Protein AF-A0A7L3BGM8-F1 (afdb_monomer)

InterPro domains:
  IPR007110 Immunoglobulin-like domain [PS50835] (102-180)
  IPR013783 Immunoglobulin-like fold [G3DSA:2.60.40.10] (108-201)
  IPR036179 Immunoglobulin-like domain superfamily [SSF48726] (108-200)
  IPR039311 FAM187A/B [PTHR32178] (2-222)

Solvent-accessible surface area (backbone atoms only — not comparable to full-atom values): 12827 Å² total; per-residue (Å²): 117,51,77,49,71,52,67,53,72,69,35,53,40,12,29,34,72,42,86,23,42,24,42,27,49,24,42,45,31,34,38,33,93,73,46,42,81,91,53,86,54,97,45,87,49,38,47,49,34,88,38,87,37,44,45,72,81,55,32,64,61,34,69,72,53,65,75,42,77,51,73,46,79,36,75,43,77,57,80,80,79,80,75,73,60,71,72,57,50,54,56,51,54,56,45,53,73,70,75,58,73,76,89,71,70,96,38,61,71,47,82,42,81,43,54,44,63,43,71,46,78,48,73,53,87,93,65,51,60,84,53,22,56,36,46,26,52,69,91,47,73,57,50,58,96,72,27,29,63,75,74,47,83,84,59,48,60,31,30,46,89,65,61,31,44,36,31,48,54,32,46,69,84,68,42,45,42,34,36,29,23,46,64,29,36,74,64,35,34,38,41,38,43,52,43,83,65,75,79,78,75,81,49,80,82,34,66,70,50,42,52,52,51,51,55,54,53,54,59,69,72,72,113

Secondary structure (DSSP, 8-state):
-EEEEEEPPPPPPS-SSS-EEEEEEEEEEEE-TTS-TTS--SSTTEEETTSTTS-HHHHHHHTTSPPEEEEEEE--PPPPPPPPPHHHHHHHHHHHTTT------SS-EEEEEEETTS-EEE--TT--TTS-EEEEETTEEE-HHHHBTTSSTT-SEEE-TTSPEEESS--GGG-EEEEEEETTEEEEEEEEEEE--------TTSHHHHHHHHHHHHHHT--

Organism: NCBI:txid302527

Sequence (223 aa):
FSLFTTFWDWTECDRCGVRGEQRRIGLCYVQSNWLNPRYRTTLPNVTSCGSRAVPARLQQVGHLRQPEVAIRSCLTPCPKQEVPEEGVQTISSVITKLGEKPWLPHVPTQFHRHPAGTDLVISCPGARPEHAVAWDKGSTRLYRTRYLVNVNKTMRVFIDHGNHLHIRRVRLSDRGTYFCWREGRRVAAFRLSVFFQPRRWRRLSDPETIFAIKGIGIIYAAV

Mean predicted aligned error: 11.27 Å

Structure (mmCIF, N/CA/C/O backbone):
data_AF-A0A7L3BGM8-F1
#
_entry.id   AF-A0A7L3BGM8-F1
#
loop_
_atom_site.group_PDB
_atom_site.id
_atom_site.type_symbol
_atom_site.label_atom_id
_atom_site.label_alt_id
_atom_site.label_comp_id
_atom_site.label_asym_id
_atom_site.label_entity_id
_atom_site.label_seq_id
_atom_site.pdbx_PDB_ins_code
_atom_site.Cartn_x
_atom_site.Cartn_y
_atom_site.Cartn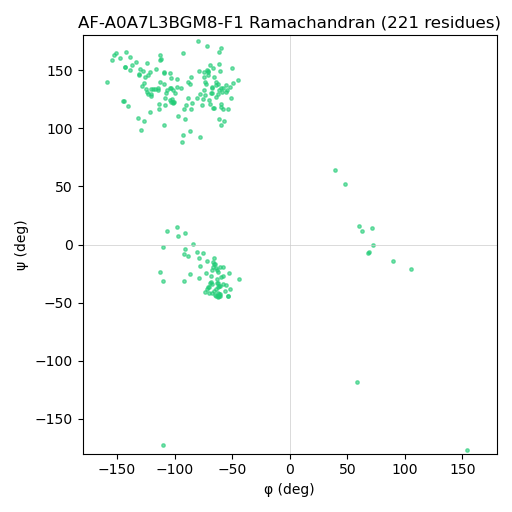_z
_atom_site.occupancy
_atom_site.B_iso_or_equiv
_atom_site.auth_seq_id
_atom_site.auth_comp_id
_atom_site.auth_asym_id
_atom_site.auth_atom_id
_atom_site.pdbx_PDB_model_num
ATOM 1 N N . PHE A 1 1 ? 14.162 0.225 -32.246 1.00 87.06 1 PHE A N 1
ATOM 2 C CA . PHE A 1 1 ? 14.205 0.216 -30.770 1.00 87.06 1 PHE A CA 1
ATOM 3 C C . PHE A 1 1 ? 13.094 -0.693 -30.273 1.00 87.06 1 PHE A C 1
ATOM 5 O O . PHE A 1 1 ? 12.101 -0.830 -30.980 1.00 87.06 1 PHE A O 1
ATOM 12 N N . SER A 1 2 ? 13.245 -1.309 -29.106 1.00 90.44 2 SER A N 1
ATOM 13 C CA . SER A 1 2 ? 12.189 -2.091 -28.455 1.00 90.44 2 SER A CA 1
ATOM 14 C C . SER A 1 2 ? 11.987 -1.608 -27.020 1.00 90.44 2 SER A C 1
ATOM 16 O O . SER A 1 2 ? 12.911 -1.096 -26.387 1.00 90.44 2 SER A O 1
ATOM 18 N N . LEU A 1 3 ? 10.754 -1.729 -26.531 1.00 90.44 3 LEU A N 1
ATOM 19 C CA . LEU A 1 3 ? 10.373 -1.446 -25.151 1.00 90.44 3 LEU A CA 1
ATOM 20 C C . LEU A 1 3 ? 9.876 -2.741 -24.524 1.00 90.44 3 LEU A C 1
ATOM 22 O O . LEU A 1 3 ? 9.069 -3.447 -25.128 1.00 90.44 3 LEU A O 1
ATOM 26 N N . PHE A 1 4 ? 10.337 -3.043 -23.319 1.00 91.12 4 PHE A N 1
ATOM 27 C CA . PHE A 1 4 ? 9.934 -4.241 -22.594 1.00 91.12 4 PHE A CA 1
ATOM 28 C C . PHE A 1 4 ? 9.924 -3.987 -21.089 1.00 91.12 4 PHE A C 1
ATOM 30 O O . PHE A 1 4 ? 10.531 -3.036 -20.595 1.00 91.12 4 PHE A O 1
ATOM 37 N N . THR A 1 5 ? 9.211 -4.843 -20.364 1.00 92.31 5 THR A N 1
ATOM 38 C CA . THR A 1 5 ? 9.119 -4.777 -18.906 1.00 92.31 5 THR A CA 1
ATOM 39 C C . THR A 1 5 ? 9.993 -5.867 -18.309 1.00 92.31 5 THR A C 1
ATOM 41 O O . THR A 1 5 ? 9.805 -7.046 -18.608 1.00 92.31 5 THR A O 1
ATOM 44 N N . THR A 1 6 ? 10.921 -5.485 -17.437 1.00 92.50 6 THR A N 1
ATOM 45 C CA . THR A 1 6 ? 11.702 -6.442 -16.647 1.00 92.50 6 THR A CA 1
ATOM 46 C C . THR A 1 6 ? 11.124 -6.494 -15.247 1.00 92.50 6 THR A C 1
ATOM 48 O O . THR A 1 6 ? 11.048 -5.470 -14.563 1.00 92.50 6 THR A O 1
ATOM 51 N N . PHE A 1 7 ? 10.707 -7.686 -14.831 1.00 93.56 7 PHE A N 1
ATOM 52 C CA . PHE A 1 7 ? 10.190 -7.923 -13.492 1.00 93.56 7 PHE A CA 1
ATOM 53 C C . PHE A 1 7 ? 11.310 -8.275 -12.523 1.00 93.56 7 PHE A C 1
ATOM 55 O O . PHE A 1 7 ? 12.206 -9.046 -12.854 1.00 93.56 7 PHE A O 1
ATOM 62 N N . TRP A 1 8 ? 11.212 -7.730 -11.317 1.00 92.25 8 TRP A N 1
ATOM 63 C CA . TRP A 1 8 ? 11.997 -8.165 -10.170 1.00 92.25 8 TRP A CA 1
ATOM 64 C C . TRP A 1 8 ? 11.505 -9.526 -9.671 1.00 92.25 8 TRP A C 1
ATOM 66 O O . TRP A 1 8 ? 10.449 -10.022 -10.091 1.00 92.25 8 TRP A O 1
ATOM 76 N N . ASP A 1 9 ? 12.260 -10.107 -8.744 1.00 94.81 9 ASP A N 1
ATOM 77 C CA . ASP A 1 9 ? 11.866 -11.337 -8.075 1.00 94.81 9 ASP A CA 1
ATOM 78 C C . ASP A 1 9 ? 10.560 -11.170 -7.292 1.00 94.81 9 ASP A C 1
ATOM 80 O O . ASP A 1 9 ? 10.149 -10.073 -6.897 1.00 94.81 9 ASP A O 1
ATOM 84 N N . TRP A 1 10 ? 9.872 -12.294 -7.102 1.00 96.06 10 TRP A N 1
ATOM 85 C CA . TRP A 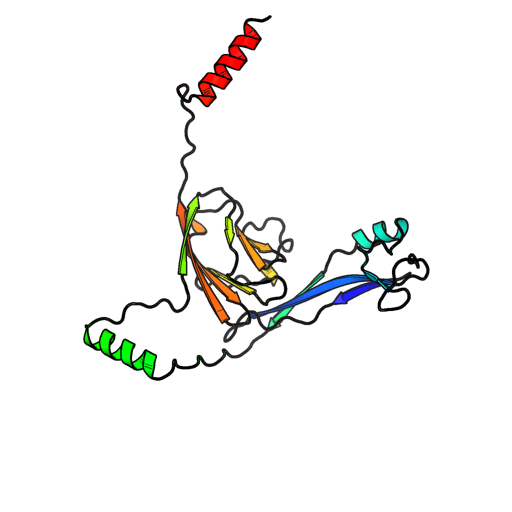1 10 ? 8.702 -12.342 -6.236 1.00 96.06 10 TRP A CA 1
ATOM 86 C C . TRP A 1 10 ? 9.126 -12.122 -4.787 1.00 96.06 10 TRP A C 1
ATOM 88 O O . TRP A 1 10 ? 10.057 -12.765 -4.312 1.00 96.06 10 TRP A O 1
ATOM 98 N N . THR A 1 11 ? 8.393 -11.275 -4.069 1.00 96.31 11 THR A N 1
ATOM 99 C CA . THR A 1 11 ? 8.530 -11.171 -2.614 1.00 96.31 11 THR A CA 1
ATOM 100 C C . THR A 1 11 ? 8.193 -12.499 -1.939 1.00 96.31 11 THR A C 1
ATOM 102 O O . THR A 1 11 ? 7.521 -13.361 -2.524 1.00 96.31 11 THR A O 1
ATOM 105 N N . GLU A 1 12 ? 8.550 -12.645 -0.665 1.00 95.75 12 GLU A N 1
ATOM 106 C CA . GLU A 1 12 ? 7.992 -13.719 0.153 1.00 95.75 12 GLU A CA 1
ATOM 107 C C . GLU A 1 12 ? 6.459 -13.604 0.250 1.00 95.75 12 GLU A C 1
ATOM 109 O O . GLU A 1 12 ? 5.838 -12.624 -0.191 1.00 95.75 12 GLU A O 1
ATOM 114 N N . CYS A 1 13 ? 5.828 -14.648 0.788 1.00 96.94 13 CYS A N 1
ATOM 115 C CA . CYS A 1 13 ? 4.388 -14.646 1.012 1.00 96.94 13 CYS A CA 1
ATOM 116 C C . CYS A 1 13 ? 4.046 -13.668 2.142 1.00 96.94 13 CYS A C 1
ATOM 118 O O . CYS A 1 13 ? 4.560 -13.789 3.252 1.00 96.94 13 CYS A O 1
ATOM 120 N N . ASP A 1 14 ? 3.156 -12.709 1.882 1.00 97.06 14 ASP A N 1
ATOM 121 C CA . ASP A 1 14 ? 2.849 -11.639 2.840 1.00 97.06 14 ASP A CA 1
ATOM 122 C C . ASP A 1 14 ? 2.165 -12.122 4.136 1.00 97.06 14 ASP A C 1
ATOM 124 O O . ASP A 1 14 ? 2.165 -11.408 5.140 1.00 97.06 14 ASP A O 1
ATOM 128 N N . ARG A 1 15 ? 1.617 -13.344 4.138 1.00 96.25 15 ARG A N 1
ATOM 129 C CA . ARG A 1 15 ? 0.965 -14.010 5.274 1.00 96.25 15 ARG A CA 1
ATOM 130 C C . ARG A 1 15 ? 1.365 -15.480 5.329 1.00 96.25 15 ARG A C 1
ATOM 132 O O . ARG A 1 15 ? 1.554 -16.109 4.294 1.00 96.25 15 ARG A O 1
ATOM 139 N N . CYS A 1 16 ? 1.389 -16.036 6.534 1.00 94.81 16 CYS A N 1
ATOM 140 C CA . CYS A 1 16 ? 1.547 -17.468 6.769 1.00 94.81 16 CYS A CA 1
ATOM 141 C C . CYS A 1 16 ? 0.267 -18.095 7.346 1.00 94.81 16 CYS A C 1
ATOM 143 O O . CYS A 1 16 ? -0.580 -17.399 7.911 1.00 94.81 16 CYS A O 1
ATOM 145 N N . GLY A 1 17 ? 0.117 -19.415 7.214 1.00 93.69 17 GLY A N 1
ATOM 146 C CA . GLY A 1 17 ? -0.980 -20.221 7.776 1.00 93.69 17 GLY A CA 1
ATOM 147 C C . GLY A 1 17 ? -2.354 -19.969 7.146 1.00 93.69 17 GLY A C 1
ATOM 148 O O . GLY A 1 17 ? -3.320 -20.664 7.443 1.00 93.69 17 GLY A O 1
ATOM 149 N N . VAL A 1 18 ? -2.452 -18.973 6.270 1.00 94.19 18 VAL A N 1
ATOM 150 C CA . VAL A 1 18 ? -3.650 -18.568 5.539 1.00 94.19 18 VAL A CA 1
ATOM 151 C C . VAL A 1 18 ? -3.244 -18.158 4.128 1.00 94.19 18 VAL A C 1
ATOM 153 O O . VAL A 1 18 ? -2.070 -17.904 3.863 1.00 94.19 18 VAL A O 1
ATOM 156 N N . ARG A 1 19 ? -4.215 -18.038 3.219 1.00 96.56 19 ARG A N 1
ATOM 157 C CA . ARG A 1 19 ? -3.966 -17.504 1.875 1.00 96.56 19 ARG A CA 1
ATOM 158 C C . ARG A 1 19 ? -3.370 -16.094 1.967 1.00 96.56 19 ARG A C 1
ATOM 160 O O . ARG A 1 19 ? -4.055 -15.178 2.435 1.00 96.56 19 ARG A O 1
ATOM 167 N N . GLY A 1 20 ? -2.142 -15.942 1.486 1.00 97.38 20 GLY A N 1
ATOM 168 C CA . GLY A 1 20 ? -1.429 -14.678 1.327 1.00 97.38 20 GLY A CA 1
ATOM 169 C C . GLY A 1 20 ? -1.267 -14.289 -0.141 1.00 97.38 20 GLY A C 1
ATOM 170 O O . GLY A 1 20 ? -1.821 -14.925 -1.047 1.00 97.38 20 GLY A O 1
ATOM 171 N N . GLU A 1 21 ? -0.494 -13.236 -0.373 1.00 97.88 21 GLU A N 1
ATOM 172 C CA . GLU A 1 21 ? -0.107 -12.758 -1.697 1.00 97.88 21 GLU A CA 1
ATOM 173 C C . GLU A 1 21 ? 1.403 -12.508 -1.786 1.00 97.88 21 GLU A C 1
ATOM 175 O O . GLU A 1 21 ? 2.047 -12.083 -0.828 1.00 97.88 21 GLU A O 1
ATOM 180 N N . GLN A 1 22 ? 1.958 -12.755 -2.971 1.00 97.19 22 GLN A N 1
ATOM 181 C CA . GLN A 1 22 ? 3.293 -12.311 -3.367 1.00 97.19 22 GLN A CA 1
ATOM 182 C C . GLN A 1 22 ? 3.149 -11.209 -4.403 1.00 97.19 22 GLN A C 1
ATOM 184 O O . GLN A 1 22 ? 2.217 -11.228 -5.217 1.00 97.19 22 GLN A O 1
ATOM 189 N N . ARG A 1 23 ? 4.099 -10.277 -4.413 1.00 95.00 23 ARG A N 1
ATOM 190 C CA . ARG A 1 23 ? 4.168 -9.229 -5.429 1.00 95.00 23 ARG A CA 1
ATOM 191 C C . ARG A 1 23 ? 5.518 -9.232 -6.122 1.00 95.00 23 ARG A C 1
ATOM 193 O O . ARG A 1 23 ? 6.513 -9.646 -5.543 1.00 95.00 23 ARG A O 1
ATOM 200 N N . ARG A 1 24 ? 5.550 -8.707 -7.339 1.00 94.44 24 ARG A N 1
ATOM 201 C CA . ARG A 1 24 ? 6.781 -8.277 -8.003 1.00 94.44 24 ARG A CA 1
ATOM 202 C C . ARG A 1 24 ? 6.522 -7.027 -8.822 1.00 94.44 24 ARG A C 1
ATOM 204 O O . ARG A 1 24 ? 5.395 -6.795 -9.269 1.00 94.44 24 ARG A O 1
ATOM 211 N N . ILE A 1 25 ? 7.565 -6.232 -9.003 1.00 92.81 25 ILE A N 1
ATOM 212 C CA . ILE A 1 25 ? 7.498 -4.948 -9.699 1.00 92.81 25 ILE A CA 1
ATOM 213 C C . ILE A 1 25 ? 8.173 -5.100 -11.058 1.00 92.81 25 ILE A C 1
ATOM 215 O O . ILE A 1 25 ? 9.275 -5.633 -11.148 1.00 92.81 25 ILE A O 1
ATOM 219 N N . GLY A 1 26 ? 7.489 -4.660 -12.107 1.00 93.12 26 GLY A N 1
ATOM 220 C CA . GLY A 1 26 ? 7.984 -4.572 -13.471 1.00 93.12 26 GLY A CA 1
ATOM 221 C C . GLY A 1 26 ? 8.343 -3.134 -13.813 1.00 93.12 26 GLY A C 1
ATOM 222 O O . GLY A 1 26 ? 7.509 -2.239 -13.675 1.00 93.12 26 GLY A O 1
ATOM 223 N N . LEU A 1 27 ? 9.573 -2.905 -14.267 1.00 92.19 27 LEU A N 1
ATOM 224 C CA . LEU A 1 27 ? 10.033 -1.593 -14.726 1.00 92.19 27 LEU A CA 1
ATOM 225 C C . LEU A 1 27 ? 10.225 -1.587 -16.242 1.00 92.19 27 LEU A C 1
ATOM 227 O O . LEU A 1 27 ? 10.599 -2.599 -16.832 1.00 92.19 27 LEU A O 1
ATOM 231 N N . CYS A 1 28 ? 9.988 -0.428 -16.856 1.00 92.81 28 CYS A N 1
ATOM 232 C CA . CYS A 1 28 ? 10.185 -0.215 -18.286 1.00 92.81 28 CYS A CA 1
ATOM 233 C C . CYS A 1 28 ? 11.677 -0.119 -18.621 1.00 92.81 28 CYS A C 1
ATOM 235 O O . CYS A 1 28 ? 12.403 0.703 -18.048 1.00 92.81 28 CYS A O 1
ATOM 237 N N . TYR A 1 29 ? 12.103 -0.903 -19.606 1.00 92.06 29 TYR A N 1
ATOM 238 C CA . TYR A 1 29 ? 13.415 -0.834 -20.233 1.00 92.06 29 TYR A CA 1
ATOM 239 C C . TYR A 1 29 ? 13.276 -0.580 -21.732 1.00 92.06 29 TYR A C 1
ATOM 241 O O . TYR A 1 29 ? 12.315 -1.002 -22.378 1.00 92.06 29 TYR A O 1
ATOM 249 N N . VAL A 1 30 ? 14.265 0.119 -22.281 1.00 92.06 30 VAL A N 1
ATOM 250 C CA . VAL A 1 30 ? 14.390 0.386 -23.710 1.00 92.06 30 VAL A CA 1
ATOM 251 C C . VAL A 1 30 ? 15.683 -0.220 -24.231 1.00 92.06 30 VAL A C 1
ATOM 253 O O . VAL A 1 30 ? 16.744 -0.034 -23.633 1.00 92.06 30 VAL A O 1
ATOM 256 N N . GLN A 1 31 ? 15.591 -0.912 -25.365 1.00 92.06 31 GLN A N 1
ATOM 257 C CA . GLN A 1 31 ? 16.738 -1.356 -26.145 1.00 92.06 31 GLN A CA 1
ATOM 258 C C . GLN A 1 31 ? 16.833 -0.543 -27.436 1.00 92.06 31 GLN A C 1
ATOM 260 O O . GLN A 1 31 ? 15.906 -0.517 -28.256 1.00 92.06 31 GLN A O 1
ATOM 265 N N . SER A 1 32 ? 17.945 0.160 -27.623 1.00 91.31 32 SER A N 1
ATOM 266 C CA . SER A 1 32 ? 18.135 1.062 -28.754 1.00 91.31 32 SER A CA 1
ATOM 267 C C . SER A 1 32 ? 19.610 1.328 -29.028 1.00 91.31 32 SER A C 1
ATOM 269 O O . SER A 1 32 ? 20.379 1.585 -28.109 1.00 91.31 32 SER A O 1
ATOM 271 N N . ASN A 1 33 ? 19.984 1.382 -30.305 1.00 90.81 33 ASN A N 1
ATOM 272 C CA . ASN A 1 33 ? 21.323 1.813 -30.721 1.00 90.81 33 ASN A CA 1
ATOM 273 C C . ASN A 1 33 ? 21.504 3.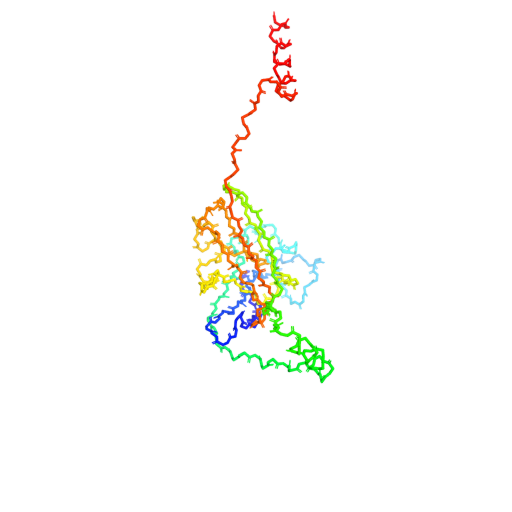341 -30.614 1.00 90.81 33 ASN A C 1
ATOM 275 O O . ASN A 1 33 ? 22.601 3.848 -30.808 1.00 90.81 33 ASN A O 1
ATOM 279 N N . TRP A 1 34 ? 20.431 4.084 -30.315 1.00 89.75 34 TRP A N 1
ATOM 280 C CA . TRP A 1 34 ? 20.441 5.545 -30.169 1.00 89.75 34 TRP A CA 1
ATOM 281 C C . TRP A 1 34 ? 20.541 6.010 -28.712 1.00 89.75 34 TRP A C 1
ATOM 283 O O . TRP A 1 34 ? 20.228 7.163 -28.417 1.00 89.75 34 TRP A O 1
ATOM 293 N N . LEU A 1 35 ? 20.902 5.127 -27.777 1.00 90.00 35 LEU A N 1
ATOM 294 C CA . LEU A 1 35 ? 21.161 5.546 -26.401 1.00 90.00 35 LEU A CA 1
ATOM 295 C C . LEU A 1 35 ? 22.396 6.446 -26.349 1.00 90.00 35 LEU A C 1
ATOM 297 O O . LEU A 1 35 ? 23.352 6.256 -27.096 1.00 90.00 35 LEU A O 1
ATOM 301 N N . ASN A 1 36 ? 22.372 7.438 -25.462 1.00 88.44 36 ASN A N 1
ATOM 302 C CA . ASN A 1 36 ? 23.484 8.366 -25.332 1.00 88.44 36 ASN A CA 1
ATOM 303 C C . ASN A 1 36 ? 24.724 7.621 -24.789 1.00 88.44 36 ASN A C 1
ATOM 305 O O . ASN A 1 36 ? 24.691 7.158 -23.643 1.00 88.44 36 ASN A O 1
ATOM 309 N N . PRO A 1 37 ? 25.826 7.547 -25.563 1.00 85.38 37 PRO A N 1
ATOM 310 C CA . PRO A 1 37 ? 27.004 6.752 -25.214 1.00 85.38 37 PRO A CA 1
ATOM 311 C C . PRO A 1 37 ? 27.748 7.288 -23.984 1.00 85.38 37 PRO A C 1
ATOM 313 O O . PRO A 1 37 ? 28.549 6.572 -23.388 1.00 85.38 37 PRO A O 1
ATOM 316 N N . ARG A 1 38 ? 27.464 8.529 -23.560 1.00 87.69 38 ARG A N 1
ATOM 317 C CA . ARG A 1 38 ? 28.005 9.115 -22.325 1.00 87.69 38 ARG A CA 1
ATOM 318 C C . ARG A 1 38 ? 27.620 8.311 -21.080 1.00 87.69 38 ARG A C 1
ATOM 320 O O . ARG A 1 38 ? 28.340 8.351 -20.086 1.00 87.69 38 ARG A O 1
ATOM 327 N N . TYR A 1 39 ? 26.491 7.608 -21.110 1.00 83.31 39 TYR A N 1
ATOM 328 C CA . TYR A 1 39 ? 26.016 6.815 -19.984 1.00 83.31 39 TYR A CA 1
ATOM 329 C C . TYR A 1 39 ? 26.418 5.354 -20.170 1.00 83.31 39 TYR A C 1
ATOM 331 O O . TYR A 1 39 ? 25.879 4.651 -21.023 1.00 83.31 39 TYR A O 1
ATOM 339 N N . ARG A 1 40 ? 27.350 4.880 -19.336 1.00 79.56 40 ARG A N 1
ATOM 340 C CA . ARG A 1 40 ? 27.687 3.455 -19.278 1.00 79.56 40 ARG A CA 1
ATOM 341 C C . ARG A 1 40 ? 26.502 2.674 -18.716 1.00 79.56 40 ARG A C 1
ATOM 343 O O . ARG A 1 40 ? 25.945 3.033 -17.681 1.00 79.56 40 ARG A O 1
ATOM 350 N N . THR A 1 41 ? 26.125 1.612 -19.411 1.00 81.06 41 THR A N 1
ATOM 351 C CA . THR A 1 41 ? 25.039 0.701 -19.041 1.00 81.06 41 THR A CA 1
ATOM 352 C C . THR A 1 41 ? 25.623 -0.682 -18.770 1.00 81.06 41 THR A C 1
ATOM 354 O O . THR A 1 41 ? 26.667 -1.032 -19.313 1.00 81.06 41 THR A O 1
ATOM 357 N N . THR A 1 42 ? 24.983 -1.460 -17.895 1.00 81.88 42 THR A N 1
ATOM 358 C CA . THR A 1 42 ? 25.396 -2.841 -17.588 1.00 81.88 42 THR A CA 1
ATOM 359 C C . THR A 1 42 ? 25.206 -3.778 -18.775 1.00 81.88 42 THR A C 1
ATOM 361 O O . THR A 1 42 ? 25.999 -4.692 -18.967 1.00 81.88 42 THR A O 1
ATOM 364 N N . LEU A 1 43 ? 24.162 -3.542 -19.572 1.00 85.19 43 LEU A N 1
ATOM 365 C CA . LEU A 1 43 ? 23.877 -4.270 -20.802 1.00 85.19 43 LEU A CA 1
ATOM 366 C C . LEU A 1 43 ? 24.003 -3.314 -21.993 1.00 85.19 43 LEU A C 1
ATOM 368 O O . LEU A 1 43 ? 23.430 -2.222 -21.942 1.00 85.19 43 LEU A O 1
ATOM 372 N N . PRO A 1 44 ? 24.707 -3.705 -23.070 1.00 85.00 44 PRO A N 1
ATOM 373 C CA . PRO A 1 44 ? 24.893 -2.841 -24.226 1.00 85.00 44 PRO A CA 1
ATOM 374 C C . PRO A 1 44 ? 23.540 -2.474 -24.836 1.00 85.00 44 PRO A C 1
ATOM 376 O O . PRO A 1 44 ? 22.671 -3.326 -25.022 1.00 85.00 44 PRO A O 1
ATOM 379 N N . ASN A 1 45 ? 23.371 -1.192 -25.162 1.00 89.56 45 ASN A N 1
ATOM 380 C CA . ASN A 1 45 ? 22.169 -0.646 -25.795 1.00 89.56 45 ASN A CA 1
ATOM 381 C C . ASN A 1 45 ? 20.870 -0.825 -24.990 1.00 89.56 45 ASN A C 1
ATOM 383 O O . ASN A 1 45 ? 19.800 -0.633 -25.564 1.00 89.56 45 ASN A O 1
ATOM 387 N N . VAL A 1 46 ? 20.929 -1.140 -23.688 1.00 91.81 46 VAL A N 1
ATOM 388 C CA . VAL A 1 46 ? 19.749 -1.316 -22.824 1.00 91.81 46 VAL A CA 1
ATOM 389 C C . VAL A 1 46 ? 19.823 -0.398 -21.606 1.00 91.81 46 VAL A C 1
ATOM 391 O O . VAL A 1 46 ? 20.818 -0.354 -20.887 1.00 91.81 46 VAL A O 1
ATOM 394 N N . THR A 1 47 ? 18.742 0.327 -21.323 1.00 92.50 47 THR A N 1
ATOM 395 C CA . THR A 1 47 ? 18.638 1.159 -20.115 1.00 92.50 47 THR A CA 1
ATOM 396 C C . THR A 1 47 ? 17.190 1.291 -19.646 1.00 92.50 47 THR A C 1
ATOM 398 O O . THR A 1 47 ? 16.258 0.975 -20.384 1.00 92.50 47 THR A O 1
ATOM 401 N N . SER A 1 48 ? 16.989 1.749 -18.409 1.00 91.81 48 SER A N 1
ATOM 402 C CA . SER A 1 48 ? 15.651 2.062 -17.892 1.00 91.81 48 SER A CA 1
ATOM 403 C C . SER A 1 48 ? 15.033 3.216 -18.685 1.00 91.81 48 SER A C 1
ATOM 405 O O . SER A 1 48 ? 15.715 4.198 -18.979 1.00 91.81 48 SER A O 1
ATOM 407 N N . CYS A 1 49 ? 13.735 3.139 -18.988 1.00 90.31 49 CYS A N 1
ATOM 408 C CA . CYS A 1 49 ? 13.021 4.168 -19.753 1.00 90.31 49 CYS A CA 1
ATOM 409 C C . CYS A 1 49 ? 13.089 5.564 -19.105 1.00 90.31 49 CYS A C 1
ATOM 411 O O . CYS A 1 49 ? 13.031 6.564 -19.813 1.00 90.31 49 CYS A O 1
ATOM 413 N N . GLY A 1 50 ? 13.247 5.639 -17.776 1.00 88.12 50 GLY A N 1
ATOM 414 C CA . GLY A 1 50 ? 13.409 6.898 -17.034 1.00 88.12 50 GLY A CA 1
ATOM 415 C C . GLY A 1 50 ? 14.846 7.439 -16.986 1.00 88.12 50 GLY A C 1
ATOM 416 O O . GLY A 1 50 ? 15.098 8.457 -16.344 1.00 88.12 50 GLY A O 1
ATOM 417 N N . SER A 1 51 ? 15.809 6.761 -17.614 1.00 89.62 51 SER A N 1
ATOM 418 C CA . SER A 1 51 ? 17.213 7.173 -17.626 1.00 89.62 51 SER A CA 1
ATOM 419 C C . SER A 1 51 ? 17.450 8.370 -18.550 1.00 89.62 51 SER A C 1
ATOM 421 O O . SER A 1 51 ? 16.925 8.434 -19.660 1.00 89.62 51 SER A O 1
ATOM 423 N N . ARG A 1 52 ? 18.360 9.272 -18.157 1.00 89.69 52 ARG A N 1
ATOM 424 C CA . ARG A 1 52 ? 18.846 10.363 -19.029 1.00 89.69 52 ARG A CA 1
ATOM 425 C C . ARG A 1 52 ? 19.652 9.868 -20.237 1.00 89.69 52 ARG A C 1
ATOM 427 O O . ARG A 1 52 ? 19.915 10.643 -21.150 1.00 89.69 52 ARG A O 1
ATOM 434 N N . ALA A 1 53 ? 20.020 8.586 -20.254 1.00 90.88 53 ALA A N 1
ATOM 435 C CA . ALA A 1 53 ? 20.616 7.937 -21.417 1.00 90.88 53 ALA A CA 1
ATOM 436 C C . ALA A 1 53 ? 19.633 7.801 -22.592 1.00 90.88 53 ALA A C 1
ATOM 438 O O . ALA A 1 53 ? 20.061 7.670 -23.738 1.00 90.88 53 ALA A O 1
ATOM 439 N N . VAL A 1 54 ? 18.324 7.832 -22.321 1.00 91.06 54 VAL A N 1
ATOM 440 C CA . VAL A 1 54 ? 17.275 7.747 -23.339 1.00 91.06 54 VAL A CA 1
ATOM 441 C C . VAL A 1 54 ? 17.086 9.126 -23.988 1.00 91.06 54 VAL A C 1
ATOM 443 O O . VAL A 1 54 ? 16.848 10.091 -23.265 1.00 91.06 54 VAL A O 1
ATOM 446 N N . PRO A 1 55 ? 17.156 9.266 -25.324 1.00 90.19 55 PRO A N 1
ATOM 447 C CA . PRO A 1 55 ? 16.867 10.527 -26.011 1.00 90.19 55 PRO A CA 1
ATOM 448 C C . PRO A 1 55 ? 15.433 11.022 -25.775 1.00 90.19 55 PRO A C 1
ATOM 450 O O . PRO A 1 55 ? 14.511 10.213 -25.694 1.00 90.19 55 PRO A O 1
ATOM 453 N N . ALA A 1 56 ? 15.215 12.342 -25.779 1.00 88.38 56 ALA A N 1
ATOM 454 C CA . ALA A 1 56 ? 13.909 12.962 -25.502 1.00 88.38 56 ALA A CA 1
ATOM 455 C C . ALA A 1 56 ? 12.746 12.392 -26.344 1.00 88.38 56 ALA A C 1
ATOM 457 O O . ALA A 1 56 ? 11.658 12.155 -25.824 1.00 88.38 56 ALA A O 1
ATOM 458 N N . ARG A 1 57 ? 12.991 12.086 -27.629 1.00 85.12 57 ARG A N 1
ATOM 459 C CA . ARG A 1 57 ? 11.991 11.465 -28.521 1.00 85.12 57 ARG A CA 1
ATOM 460 C C . ARG A 1 57 ? 11.529 10.086 -28.031 1.00 85.12 57 ARG A C 1
ATOM 462 O O . ARG A 1 57 ? 10.366 9.740 -28.188 1.00 85.12 57 ARG A O 1
ATOM 469 N N . LEU A 1 58 ? 12.428 9.305 -27.429 1.00 85.12 58 LEU A N 1
ATOM 470 C CA . LEU A 1 58 ? 12.122 7.977 -26.887 1.00 85.12 58 LEU A CA 1
ATOM 471 C C . LEU A 1 58 ? 11.597 8.042 -25.445 1.00 85.12 58 LEU A C 1
ATOM 473 O O . LEU A 1 58 ? 10.832 7.167 -25.044 1.00 85.12 58 LEU A O 1
ATOM 477 N N . GLN A 1 59 ? 11.943 9.086 -24.684 1.00 82.94 59 GLN A N 1
ATOM 478 C CA . GLN A 1 59 ? 11.404 9.308 -23.337 1.00 82.94 59 GLN A CA 1
ATOM 479 C C . GLN A 1 59 ? 9.879 9.472 -23.363 1.00 82.94 59 GLN A C 1
ATOM 481 O O . GLN A 1 59 ? 9.191 8.853 -22.555 1.00 82.94 59 GLN A O 1
ATOM 486 N N . GLN A 1 60 ? 9.338 10.228 -24.330 1.00 81.38 60 GLN A N 1
ATOM 487 C CA . GLN A 1 60 ? 7.886 10.410 -24.479 1.00 81.38 60 GLN A CA 1
ATOM 488 C C . GLN A 1 60 ? 7.138 9.080 -24.635 1.00 81.38 60 GLN A C 1
ATOM 490 O O . GLN A 1 60 ? 6.094 8.885 -24.017 1.00 81.38 60 GLN A O 1
ATOM 495 N N . VAL A 1 61 ? 7.702 8.139 -25.397 1.00 79.00 61 VAL A N 1
ATOM 496 C CA . VAL A 1 61 ? 7.125 6.798 -25.569 1.00 79.00 61 VAL A CA 1
ATOM 497 C C . VAL A 1 61 ? 7.283 5.966 -24.291 1.00 79.00 61 VAL A C 1
ATOM 499 O O . VAL A 1 61 ? 6.364 5.253 -23.898 1.00 79.00 61 VAL A O 1
ATOM 502 N N . GLY A 1 62 ? 8.419 6.094 -23.599 1.00 73.44 62 GLY A N 1
ATOM 503 C CA . GLY A 1 62 ? 8.676 5.425 -22.321 1.00 73.44 62 GLY A CA 1
ATOM 504 C C . GLY A 1 62 ? 7.693 5.818 -21.213 1.00 73.44 62 GLY A C 1
ATOM 505 O O . GLY A 1 62 ? 7.273 4.956 -20.446 1.00 73.44 62 GLY A O 1
ATOM 506 N N . HIS A 1 63 ? 7.250 7.079 -21.162 1.00 75.75 63 HIS A N 1
ATOM 507 C CA . HIS A 1 63 ? 6.259 7.548 -20.181 1.00 75.75 63 HIS A CA 1
ATOM 508 C C . HIS A 1 63 ? 4.874 6.895 -20.328 1.00 75.75 63 HIS A C 1
ATOM 510 O O . HIS A 1 63 ? 4.100 6.876 -19.368 1.00 75.75 63 HIS A O 1
ATOM 516 N N . LEU A 1 64 ? 4.564 6.326 -21.498 1.00 75.75 64 LEU A N 1
ATOM 517 C CA . LEU A 1 64 ? 3.323 5.578 -21.718 1.00 75.75 64 LEU A CA 1
ATOM 518 C C . LEU A 1 64 ? 3.338 4.212 -21.010 1.00 75.75 64 LEU A C 1
ATOM 520 O O . LEU A 1 64 ? 2.281 3.683 -20.671 1.00 75.75 64 LEU A O 1
ATOM 524 N N . ARG A 1 65 ? 4.523 3.645 -20.745 1.00 80.69 65 ARG A N 1
ATOM 525 C CA . ARG A 1 65 ? 4.705 2.394 -19.994 1.00 80.69 65 ARG A CA 1
ATOM 526 C C . ARG A 1 65 ? 4.918 2.704 -18.513 1.00 80.69 65 ARG A C 1
ATOM 528 O O . ARG A 1 65 ? 6.031 2.959 -18.059 1.00 80.69 65 ARG A O 1
ATOM 535 N N . GLN A 1 66 ? 3.825 2.671 -17.756 1.00 81.31 66 GLN A N 1
ATOM 536 C CA . GLN A 1 66 ? 3.860 2.792 -16.297 1.00 81.31 66 GLN A CA 1
ATOM 537 C C . GLN A 1 66 ? 4.492 1.547 -15.648 1.00 81.31 66 GLN A C 1
ATOM 539 O O . GLN A 1 66 ? 4.426 0.466 -16.235 1.00 81.31 66 GLN A O 1
ATOM 544 N N . PRO A 1 67 ? 5.076 1.667 -14.439 1.00 87.38 67 PRO A N 1
ATOM 545 C CA . PRO A 1 67 ? 5.510 0.510 -13.668 1.00 87.38 67 PRO A CA 1
ATOM 546 C C . PRO A 1 67 ? 4.367 -0.485 -13.464 1.00 87.38 67 PRO A C 1
ATOM 548 O O . PRO A 1 67 ? 3.257 -0.115 -13.076 1.00 87.38 67 PRO A O 1
ATOM 551 N N . GLU A 1 68 ? 4.651 -1.757 -13.705 1.00 90.38 68 GLU A N 1
ATOM 552 C CA . GLU A 1 68 ? 3.677 -2.836 -13.594 1.00 90.38 68 GLU A CA 1
ATOM 553 C C . GLU A 1 68 ? 3.818 -3.534 -12.244 1.00 90.38 68 GLU A C 1
ATOM 555 O O . GLU A 1 68 ? 4.921 -3.735 -11.738 1.00 90.38 68 GLU A O 1
ATOM 560 N N . VAL A 1 69 ? 2.702 -3.942 -11.645 1.00 92.25 69 VAL A N 1
ATOM 561 C CA . VAL A 1 69 ? 2.712 -4.738 -10.414 1.00 92.25 69 VAL A CA 1
ATOM 562 C C . VAL A 1 69 ? 1.990 -6.042 -10.692 1.00 92.25 69 VAL A C 1
ATOM 564 O O . VAL A 1 69 ? 0.78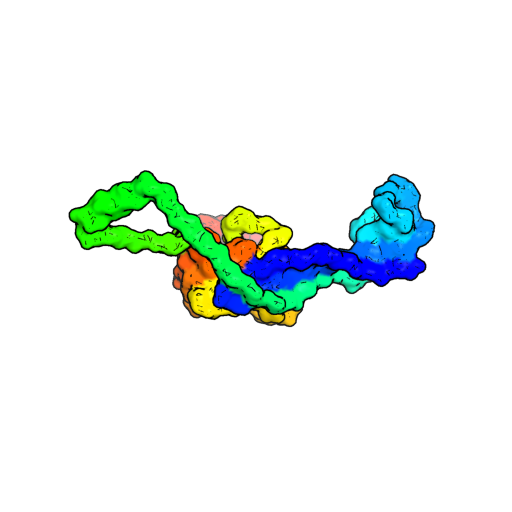4 -6.051 -10.926 1.00 92.25 69 VAL A O 1
ATOM 567 N N . ALA A 1 70 ? 2.729 -7.147 -10.648 1.00 94.25 70 ALA A N 1
ATOM 568 C CA . ALA A 1 70 ? 2.144 -8.475 -10.732 1.00 94.25 70 ALA A CA 1
ATOM 569 C C . ALA A 1 70 ? 1.915 -9.010 -9.317 1.00 94.25 70 ALA A C 1
ATOM 571 O O . ALA A 1 70 ? 2.786 -8.901 -8.452 1.00 94.25 70 ALA A O 1
ATOM 572 N N . ILE A 1 71 ? 0.736 -9.586 -9.092 1.00 96.06 71 ILE A N 1
ATOM 573 C CA . ILE A 1 71 ? 0.335 -10.169 -7.811 1.00 96.06 71 ILE A CA 1
ATOM 574 C C . ILE A 1 71 ? -0.112 -11.602 -8.065 1.00 96.06 71 ILE A C 1
ATOM 576 O O . ILE A 1 71 ? -0.816 -11.871 -9.038 1.00 96.06 71 ILE A O 1
ATOM 580 N N . ARG A 1 72 ? 0.267 -12.516 -7.176 1.00 96.44 72 ARG A N 1
ATOM 581 C CA . ARG A 1 72 ? -0.246 -13.889 -7.168 1.00 96.44 72 ARG A CA 1
ATOM 582 C C . ARG A 1 72 ? -0.564 -14.332 -5.751 1.00 96.44 72 ARG A C 1
ATOM 584 O O . ARG A 1 72 ? 0.026 -13.834 -4.796 1.00 96.44 72 ARG A O 1
ATOM 591 N N . SER A 1 73 ? -1.481 -15.281 -5.614 1.00 97.62 73 SER A N 1
ATOM 592 C CA . SER A 1 73 ? -1.752 -15.916 -4.325 1.00 97.62 73 SER A CA 1
ATOM 593 C C . SER A 1 73 ? -0.644 -16.889 -3.936 1.00 97.62 73 SER A C 1
ATOM 595 O O . SER A 1 73 ? -0.068 -17.552 -4.796 1.00 97.62 73 SER A O 1
ATOM 597 N N . CYS A 1 74 ? -0.415 -17.024 -2.636 1.00 97.44 74 CYS A N 1
ATOM 598 C CA . CYS A 1 74 ? 0.485 -18.006 -2.043 1.00 97.44 74 CYS A CA 1
ATOM 599 C C . CYS A 1 74 ? -0.136 -18.599 -0.775 1.00 97.44 74 CYS A C 1
ATOM 601 O O . CYS A 1 74 ? -1.070 -18.038 -0.192 1.00 97.44 74 CYS A O 1
ATOM 603 N N . LEU A 1 75 ? 0.388 -19.747 -0.355 1.00 96.94 75 LEU A N 1
ATOM 604 C CA . LEU A 1 75 ? 0.070 -20.376 0.918 1.00 96.94 75 LEU A CA 1
ATOM 605 C C . LEU A 1 75 ? 1.363 -20.963 1.480 1.00 96.94 75 LEU A C 1
ATOM 607 O O . LEU A 1 75 ? 1.979 -21.812 0.842 1.00 96.94 75 LEU A O 1
ATOM 611 N N . THR A 1 76 ? 1.776 -20.494 2.651 1.00 95.88 76 THR A N 1
ATOM 612 C CA . THR A 1 76 ? 2.981 -20.971 3.336 1.00 95.88 76 THR A CA 1
ATOM 613 C C . THR A 1 76 ? 2.657 -21.286 4.795 1.00 95.88 76 THR A C 1
ATOM 615 O O . THR A 1 76 ? 1.801 -20.624 5.389 1.00 95.88 76 THR A O 1
ATOM 618 N N . PRO A 1 77 ? 3.287 -22.304 5.401 1.00 95.12 77 PRO A N 1
ATOM 619 C CA . PRO A 1 77 ? 3.114 -22.586 6.821 1.00 95.12 77 PRO A CA 1
ATOM 620 C C . PRO A 1 77 ? 3.712 -21.460 7.673 1.00 95.12 77 PRO A C 1
ATOM 622 O O . PRO A 1 77 ? 4.657 -20.787 7.260 1.00 95.12 77 PRO A O 1
ATOM 625 N N . CYS A 1 78 ? 3.167 -21.247 8.872 1.00 91.12 78 CYS A N 1
ATOM 626 C CA . CYS A 1 78 ? 3.759 -20.290 9.801 1.00 91.12 78 CYS A CA 1
ATOM 627 C C . CYS A 1 78 ? 5.057 -20.827 10.402 1.00 91.12 78 CYS A C 1
ATOM 629 O O . CYS A 1 78 ? 5.101 -22.003 10.776 1.00 91.12 78 CYS A O 1
ATOM 631 N N . PRO A 1 79 ? 6.097 -19.980 10.532 1.00 84.00 79 PRO A N 1
ATOM 632 C CA . PRO A 1 79 ? 7.287 -20.361 11.272 1.00 84.00 79 PRO A CA 1
ATOM 633 C C . PRO A 1 79 ? 6.880 -20.722 12.701 1.00 84.00 79 PRO A C 1
ATOM 635 O O . PRO A 1 79 ? 6.072 -20.023 13.320 1.00 84.00 79 PRO A O 1
ATOM 638 N N . LYS A 1 80 ? 7.417 -21.833 13.210 1.00 78.25 80 LYS A N 1
ATOM 639 C CA . LYS A 1 80 ? 7.226 -22.219 14.608 1.00 78.25 80 LYS A CA 1
ATOM 640 C C . LYS A 1 80 ? 7.843 -21.123 15.471 1.00 78.25 80 LYS A C 1
ATOM 642 O O . LYS A 1 80 ? 8.962 -20.690 15.209 1.00 78.25 80 LYS A O 1
ATOM 647 N N . GLN A 1 81 ? 7.086 -20.630 16.442 1.00 66.81 81 GLN A N 1
ATOM 648 C CA . GLN A 1 81 ? 7.583 -19.606 17.346 1.00 66.81 81 GLN A CA 1
ATOM 649 C C . GLN A 1 81 ? 8.654 -20.238 18.235 1.00 66.81 81 GLN A C 1
ATOM 651 O O . GLN A 1 81 ? 8.374 -21.229 18.909 1.00 66.81 81 GLN A O 1
ATOM 656 N N . GLU A 1 82 ? 9.875 -19.706 18.191 1.00 57.16 82 GLU A N 1
ATOM 657 C CA . GLU A 1 82 ? 10.928 -20.107 19.121 1.00 57.16 82 GLU A CA 1
ATOM 658 C C . GLU A 1 82 ? 10.437 -19.798 20.536 1.00 57.16 82 GLU A C 1
ATOM 660 O O . GLU A 1 82 ? 10.027 -18.675 20.847 1.00 57.16 82 GLU A O 1
ATOM 665 N N . VAL A 1 83 ? 10.370 -20.840 21.362 1.00 52.47 83 VAL A N 1
ATOM 666 C CA . VAL A 1 83 ? 10.024 -20.713 22.775 1.00 52.47 83 VAL A CA 1
ATOM 667 C C . VAL A 1 83 ? 11.144 -19.888 23.416 1.00 52.47 83 VAL A C 1
ATOM 669 O O . VAL A 1 83 ? 12.305 -20.248 23.230 1.00 52.47 83 VAL A O 1
ATOM 672 N N . PRO A 1 84 ? 10.844 -18.787 24.129 1.00 49.25 84 PRO A N 1
ATOM 673 C CA . PRO A 1 84 ? 11.878 -18.007 24.797 1.00 49.25 84 PRO A CA 1
ATOM 674 C C . PRO A 1 84 ? 12.710 -18.897 25.729 1.00 49.25 84 PRO A C 1
ATOM 676 O O . PRO A 1 84 ? 12.133 -19.726 26.441 1.00 49.25 84 PRO A O 1
ATOM 679 N N . GLU A 1 85 ? 14.034 -18.710 25.718 1.00 53.56 85 GLU A N 1
ATOM 680 C CA . GLU A 1 85 ? 14.979 -19.423 26.585 1.00 53.56 85 GLU A CA 1
ATOM 681 C C . GLU A 1 85 ? 14.551 -19.375 28.062 1.00 53.56 85 GLU A C 1
ATOM 683 O O . GLU A 1 85 ? 13.878 -18.441 28.517 1.00 53.56 85 GLU A O 1
ATOM 688 N N . GLU A 1 86 ? 14.955 -20.410 28.803 1.00 50.06 86 GLU A N 1
ATOM 689 C CA . GLU A 1 86 ? 14.507 -20.795 30.149 1.00 50.06 86 GLU A CA 1
ATOM 690 C C . GLU A 1 86 ? 14.386 -19.626 31.151 1.00 50.06 86 GLU A C 1
ATOM 692 O O . GLU A 1 86 ? 13.480 -19.623 31.982 1.00 50.06 86 GLU A O 1
ATOM 697 N N . GLY A 1 87 ? 15.192 -18.564 31.020 1.00 50.75 87 GLY A N 1
ATOM 698 C CA . GLY A 1 87 ? 15.134 -17.370 31.876 1.00 50.75 87 GLY A CA 1
ATOM 699 C C . GLY A 1 87 ? 13.828 -16.555 31.805 1.00 50.75 87 GLY A C 1
ATOM 700 O O . GLY A 1 87 ? 13.412 -15.968 32.807 1.00 50.75 87 GLY A O 1
ATOM 701 N N . VAL A 1 88 ? 13.126 -16.539 30.664 1.00 53.25 88 VAL A N 1
ATOM 702 C CA . VAL A 1 88 ? 11.814 -15.863 30.531 1.00 53.25 88 VAL A CA 1
ATOM 703 C C . VAL A 1 88 ? 10.693 -16.720 31.132 1.00 53.25 88 VAL A C 1
ATOM 705 O O . VAL A 1 88 ? 9.707 -16.186 31.656 1.00 53.25 88 VAL A O 1
ATOM 708 N N . GLN A 1 89 ? 10.854 -18.048 31.128 1.00 51.50 89 GLN A N 1
ATOM 709 C CA . GLN A 1 89 ? 9.919 -18.963 31.785 1.00 51.50 89 GLN A CA 1
ATOM 710 C C . GLN A 1 89 ? 9.913 -18.734 33.302 1.00 51.50 89 GLN A C 1
ATOM 712 O O . GLN A 1 89 ? 8.834 -18.683 33.901 1.00 51.50 89 GLN A O 1
ATOM 717 N N . THR A 1 90 ? 11.081 -18.467 33.897 1.00 47.88 90 THR A N 1
ATOM 718 C CA . THR A 1 90 ? 11.248 -18.170 35.328 1.00 47.88 90 THR A CA 1
ATOM 719 C C . THR A 1 90 ? 10.499 -16.904 35.747 1.00 47.88 90 THR A C 1
ATOM 721 O O . THR A 1 90 ? 9.759 -16.938 36.728 1.00 47.88 90 THR A O 1
ATOM 724 N N . ILE A 1 91 ? 10.578 -15.810 34.980 1.00 53.91 91 ILE A N 1
ATOM 725 C CA . ILE A 1 91 ? 9.819 -14.575 35.273 1.00 53.91 91 ILE A CA 1
ATOM 726 C C . ILE A 1 91 ? 8.308 -14.820 35.134 1.00 53.91 91 ILE A C 1
ATOM 728 O O . ILE A 1 91 ? 7.523 -14.381 35.977 1.00 53.91 91 ILE A O 1
ATOM 732 N N . SER A 1 92 ? 7.883 -15.588 34.123 1.00 53.38 92 SER A N 1
ATOM 733 C CA . SER A 1 92 ? 6.471 -15.965 33.969 1.00 53.38 92 SER A CA 1
ATOM 734 C C . SER A 1 92 ? 5.959 -16.817 35.140 1.00 53.38 92 SER A C 1
ATOM 736 O O . SER A 1 92 ? 4.804 -16.673 35.544 1.00 53.38 92 SER A O 1
ATOM 738 N N . SER A 1 93 ? 6.823 -17.649 35.736 1.00 55.53 93 SER A N 1
ATOM 739 C CA . SER A 1 93 ? 6.503 -18.483 36.901 1.00 55.53 93 SER A CA 1
ATOM 740 C C . SER A 1 93 ? 6.276 -17.661 38.178 1.00 55.53 93 SER A C 1
ATOM 742 O O . SER A 1 93 ? 5.427 -18.004 38.996 1.00 55.53 93 SER A O 1
ATOM 744 N N . VAL A 1 94 ? 6.975 -16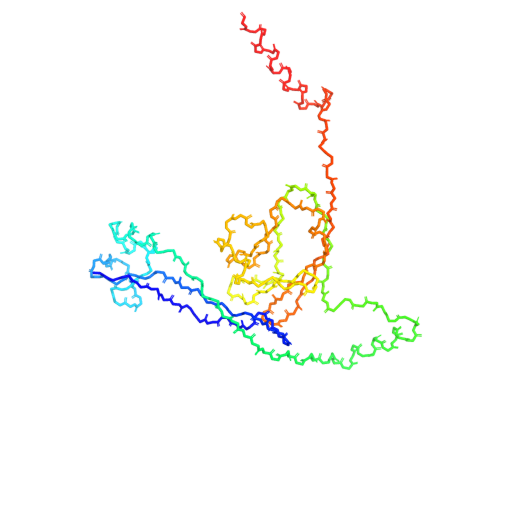.531 38.334 1.00 57.38 94 VAL A N 1
ATOM 745 C CA . VAL A 1 94 ? 6.788 -15.613 39.472 1.00 57.38 94 VAL A CA 1
ATOM 746 C C . VAL A 1 94 ? 5.484 -14.824 39.323 1.00 57.38 94 VAL A C 1
ATOM 748 O O . VAL A 1 94 ? 4.729 -14.685 40.280 1.00 57.38 94 VAL A O 1
ATOM 751 N N . ILE A 1 95 ? 5.172 -14.367 38.107 1.00 54.94 95 ILE A N 1
ATOM 752 C CA . ILE A 1 95 ? 3.943 -13.616 37.807 1.00 54.94 95 ILE A CA 1
ATOM 753 C C . ILE A 1 95 ? 2.698 -14.516 37.895 1.00 54.94 95 ILE A C 1
ATOM 755 O O . ILE A 1 95 ? 1.658 -14.091 38.387 1.00 54.94 95 ILE A O 1
ATOM 759 N N . THR A 1 96 ? 2.797 -15.782 37.480 1.00 52.88 96 THR A N 1
ATOM 760 C CA . THR A 1 96 ? 1.693 -16.754 37.609 1.00 52.88 96 THR A CA 1
ATOM 761 C C . THR A 1 96 ? 1.390 -17.130 39.061 1.00 52.88 96 THR A C 1
ATOM 763 O O . THR A 1 96 ? 0.233 -17.398 39.373 1.00 52.88 96 THR A O 1
ATOM 766 N N . LYS A 1 97 ? 2.372 -17.062 39.973 1.00 57.25 97 LYS A N 1
ATOM 767 C CA . LYS A 1 97 ? 2.148 -17.224 41.423 1.00 57.25 97 LYS A CA 1
ATOM 768 C C . LYS A 1 97 ? 1.422 -16.040 42.083 1.00 57.25 97 LYS A C 1
ATOM 770 O O . LYS A 1 97 ? 0.937 -16.197 43.198 1.00 57.25 97 LYS A O 1
ATOM 775 N N . LEU A 1 98 ? 1.316 -14.889 41.410 1.00 61.16 98 LEU A N 1
ATOM 776 C CA . LEU A 1 98 ? 0.646 -13.672 41.900 1.00 61.16 98 LEU A CA 1
ATOM 777 C C . LEU A 1 98 ? -0.807 -13.508 41.408 1.00 61.16 98 LEU A C 1
ATOM 779 O O . LEU A 1 98 ? -1.441 -12.501 41.703 1.00 61.16 98 LEU A O 1
ATOM 783 N N . GLY A 1 99 ? -1.364 -14.514 40.725 1.00 51.25 99 GLY A N 1
ATOM 784 C CA . GLY A 1 99 ? -2.817 -14.692 40.602 1.00 51.25 99 GLY A CA 1
ATOM 785 C C . GLY A 1 99 ? -3.451 -14.338 39.257 1.00 51.25 99 GLY A C 1
ATOM 786 O O . GLY A 1 99 ? -4.489 -14.904 38.942 1.00 51.25 99 GLY A O 1
ATOM 787 N N . GLU A 1 100 ? -2.833 -13.519 38.403 1.00 55.38 100 GLU A N 1
ATOM 788 C CA . GLU A 1 100 ? -3.342 -13.279 37.045 1.00 55.38 100 GLU A CA 1
ATOM 789 C C . GLU A 1 100 ? -2.190 -13.089 36.056 1.00 55.38 100 GLU A C 1
ATOM 791 O O . GLU A 1 100 ? -1.339 -12.217 36.220 1.00 55.38 100 GLU A O 1
ATOM 796 N N . LYS A 1 101 ? -2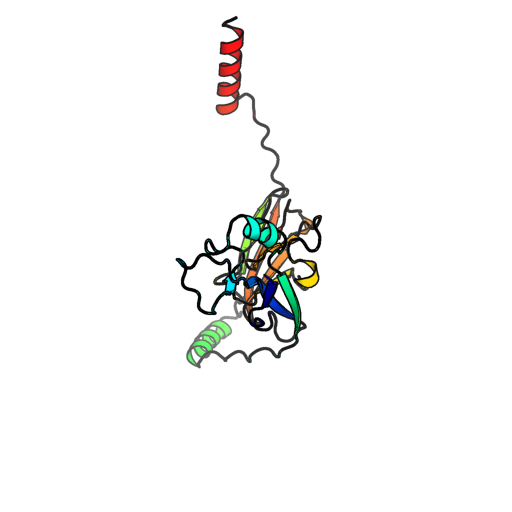.157 -13.903 34.992 1.00 49.31 101 LYS A N 1
ATOM 797 C CA . LYS A 1 101 ? -1.236 -13.674 33.874 1.00 49.31 101 LYS A CA 1
ATOM 798 C C . LYS A 1 101 ? -1.655 -12.358 33.203 1.00 49.31 101 LYS A C 1
ATOM 800 O O . LYS A 1 101 ? -2.766 -12.316 32.669 1.00 49.31 101 LYS A O 1
ATOM 805 N N . PRO A 1 102 ? -0.807 -11.310 33.176 1.00 56.78 102 PRO A N 1
ATOM 806 C CA . PRO A 1 102 ? -1.142 -10.078 32.487 1.00 56.78 102 PRO A CA 1
ATOM 807 C C . PRO A 1 102 ? -1.476 -10.424 31.042 1.00 56.78 102 PRO A C 1
ATOM 809 O O . PRO A 1 102 ? -0.740 -11.174 30.391 1.00 56.78 102 PRO A O 1
ATOM 812 N N . TRP A 1 103 ? -2.595 -9.909 30.537 1.00 53.25 103 TRP A N 1
ATOM 813 C CA . TRP A 1 103 ? -2.923 -10.051 29.128 1.00 53.25 103 TRP A CA 1
ATOM 814 C C . TRP A 1 103 ? -1.810 -9.393 28.303 1.00 53.25 103 TRP A C 1
ATOM 816 O O . TRP A 1 103 ? -1.714 -8.170 28.217 1.00 53.25 103 TRP A O 1
ATOM 826 N N . LEU A 1 104 ? -0.934 -10.214 27.727 1.00 55.09 104 LEU A N 1
ATOM 827 C CA . LEU A 1 104 ? 0.119 -9.767 26.829 1.00 55.09 104 LEU A CA 1
ATOM 828 C C . LEU A 1 104 ? -0.423 -9.833 25.397 1.00 55.09 104 LEU A C 1
ATOM 830 O O . LEU A 1 104 ? -0.772 -10.921 24.922 1.00 55.09 104 LEU A O 1
ATOM 834 N N . PRO A 1 105 ? -0.532 -8.694 24.690 1.00 59.84 105 PRO A N 1
ATOM 835 C CA . PRO A 1 105 ? -0.941 -8.716 23.298 1.00 59.84 105 PRO A CA 1
ATOM 836 C C . PRO A 1 105 ? 0.093 -9.503 22.485 1.00 59.84 105 PRO A C 1
ATOM 838 O O . PRO A 1 105 ? 1.295 -9.339 22.666 1.00 59.84 105 PRO A O 1
ATOM 841 N N . HIS A 1 106 ? -0.376 -10.336 21.551 1.00 75.12 106 HIS A N 1
ATOM 842 C CA . HIS A 1 106 ? 0.502 -11.168 20.712 1.00 75.12 106 HIS A CA 1
ATOM 843 C C . HIS A 1 106 ? 1.472 -10.341 19.848 1.00 75.12 106 HIS A C 1
ATOM 845 O O . HIS A 1 106 ? 2.461 -10.872 19.355 1.00 75.12 106 HIS A O 1
ATOM 851 N N . VAL A 1 107 ? 1.172 -9.054 19.639 1.00 86.38 107 VAL A N 1
ATOM 852 C CA . VAL A 1 107 ? 2.009 -8.094 18.915 1.00 86.38 107 VAL A CA 1
ATOM 853 C C . VAL A 1 107 ? 1.928 -6.711 19.574 1.00 86.38 107 VAL A C 1
ATOM 855 O O . VAL A 1 107 ? 0.881 -6.369 20.141 1.00 86.38 107 VAL A O 1
ATOM 858 N N . PRO A 1 108 ? 2.973 -5.872 19.455 1.00 91.31 108 PRO A N 1
ATOM 859 C CA . PRO A 1 108 ? 2.928 -4.480 19.891 1.00 91.31 108 PRO A CA 1
ATOM 860 C C . PRO A 1 108 ? 1.708 -3.752 19.314 1.00 91.31 108 PRO A C 1
ATOM 862 O O . PRO A 1 108 ? 1.478 -3.763 18.101 1.00 91.31 108 PRO A O 1
ATOM 865 N N . THR A 1 109 ? 0.908 -3.140 20.188 1.00 92.50 109 THR A N 1
ATOM 866 C CA . THR A 1 109 ? -0.347 -2.478 19.809 1.00 92.50 109 THR A CA 1
ATOM 867 C C . THR A 1 109 ? -0.245 -0.973 20.020 1.00 92.50 109 THR A C 1
ATOM 869 O O . THR A 1 109 ? -0.032 -0.512 21.136 1.00 92.50 109 THR A O 1
ATOM 872 N N . GLN A 1 110 ? -0.438 -0.206 18.951 1.00 92.69 110 GLN A N 1
ATOM 873 C CA . GLN A 1 110 ? -0.488 1.251 18.981 1.00 92.69 110 GLN A CA 1
ATOM 874 C C . GLN A 1 110 ? -1.938 1.733 19.014 1.00 92.69 110 GLN A C 1
ATOM 876 O O . GLN A 1 110 ? -2.777 1.254 18.248 1.00 92.69 110 GLN A O 1
ATOM 881 N N . PHE A 1 111 ? -2.236 2.704 19.871 1.00 94.50 111 PHE A N 1
ATOM 882 C CA . PHE A 1 111 ? -3.569 3.286 19.999 1.00 94.50 111 PHE A CA 1
ATOM 883 C C . PHE A 1 111 ? -3.613 4.615 19.260 1.00 94.50 111 PHE A C 1
ATOM 885 O O . PHE A 1 111 ? -2.842 5.522 19.557 1.00 94.50 111 PHE A O 1
ATOM 892 N N . HIS A 1 112 ? -4.532 4.731 18.306 1.00 94.12 112 HIS A N 1
ATOM 893 C CA . HIS A 1 112 ? -4.654 5.910 17.457 1.00 94.12 112 HIS A CA 1
ATOM 894 C C . HIS A 1 112 ? -6.059 6.485 17.577 1.00 94.12 112 HIS A C 1
ATOM 896 O O . HIS A 1 112 ? -7.055 5.767 17.452 1.00 94.12 112 HIS A O 1
ATOM 902 N N . ARG A 1 113 ? -6.152 7.791 17.825 1.00 95.31 113 ARG A N 1
ATOM 903 C CA . ARG A 1 113 ? -7.416 8.531 17.841 1.00 95.31 113 ARG A CA 1
ATOM 904 C C . ARG A 1 113 ? -7.414 9.509 16.679 1.00 95.31 113 ARG A C 1
ATOM 906 O O . ARG A 1 113 ? -6.567 10.391 16.627 1.00 95.31 113 ARG A O 1
ATOM 913 N N . HIS A 1 114 ? -8.340 9.330 15.743 1.00 95.31 114 HIS A N 1
ATOM 914 C CA . HIS A 1 114 ? -8.347 10.069 14.484 1.00 95.31 114 HIS A CA 1
ATOM 915 C C . HIS A 1 114 ? -9.710 10.728 14.224 1.00 95.31 114 HIS A C 1
ATOM 917 O O . HIS A 1 114 ? -10.745 10.092 14.458 1.00 95.31 114 HIS A O 1
ATOM 923 N N . PRO A 1 115 ? -9.751 11.992 13.772 1.00 95.06 115 PRO A N 1
ATOM 924 C CA . PRO A 1 115 ? -11.010 12.654 13.477 1.00 95.06 115 PRO A CA 1
ATOM 925 C C . PRO A 1 115 ? -11.668 12.081 12.215 1.00 95.06 115 PRO A C 1
ATOM 927 O O . PRO A 1 115 ? -11.015 11.624 11.281 1.00 95.06 115 PRO A O 1
ATOM 930 N N . ALA A 1 116 ? -12.996 12.083 12.187 1.00 95.44 116 ALA A N 1
ATOM 931 C CA . ALA A 1 116 ? -13.758 11.715 11.004 1.00 95.44 116 ALA A CA 1
ATOM 932 C C . ALA A 1 116 ? -13.628 12.798 9.918 1.00 95.44 116 ALA A C 1
ATOM 934 O O . ALA A 1 116 ? -13.593 13.992 10.211 1.00 95.44 116 ALA A O 1
ATOM 935 N N . GLY A 1 117 ? -13.618 12.379 8.654 1.00 94.06 117 GLY A N 1
ATOM 936 C CA . GLY A 1 117 ? -13.573 13.259 7.485 1.00 94.06 117 GLY A CA 1
ATOM 937 C C . GLY A 1 117 ? -12.169 13.615 6.991 1.00 94.06 117 GLY A C 1
ATOM 938 O O . GLY A 1 117 ? -12.055 14.057 5.850 1.00 94.06 117 GLY A O 1
ATOM 939 N N . THR A 1 118 ? -11.117 13.367 7.775 1.00 94.38 118 THR A N 1
ATOM 940 C CA . THR A 1 118 ? -9.713 13.557 7.368 1.00 94.38 118 THR A CA 1
ATOM 941 C C . THR A 1 118 ? -9.104 12.281 6.795 1.00 94.38 118 THR A C 1
ATOM 943 O O . THR A 1 118 ? -9.662 11.192 6.941 1.00 94.38 118 THR A O 1
ATOM 946 N N . ASP A 1 119 ? -7.970 12.420 6.112 1.00 96.44 119 ASP A N 1
ATOM 947 C CA . ASP A 1 119 ? -7.227 11.295 5.550 1.00 96.44 119 ASP A CA 1
ATOM 948 C C . ASP A 1 119 ? -6.263 10.712 6.595 1.00 96.44 119 ASP A C 1
ATOM 950 O O . ASP A 1 119 ? -5.593 11.447 7.324 1.00 96.44 119 ASP A O 1
ATOM 954 N N . LEU A 1 120 ? -6.186 9.382 6.652 1.00 97.12 120 LEU A N 1
ATOM 955 C CA . LEU A 1 120 ? -5.293 8.633 7.534 1.00 97.12 120 LEU A CA 1
ATOM 956 C C . LEU A 1 120 ? -4.362 7.748 6.708 1.00 97.12 120 LEU A C 1
ATOM 958 O O . LEU A 1 120 ? -4.815 7.008 5.833 1.00 97.12 120 LEU A O 1
ATOM 962 N N . VAL A 1 121 ? -3.076 7.777 7.047 1.00 97.62 121 VAL A N 1
ATOM 963 C CA . VAL A 1 121 ? -2.054 6.880 6.503 1.00 97.62 121 VAL A CA 1
ATOM 964 C C . VAL A 1 121 ? -1.431 6.109 7.656 1.00 97.62 121 VAL A C 1
ATOM 966 O O . VAL A 1 121 ? -1.036 6.703 8.658 1.00 97.62 121 VAL A O 1
ATOM 969 N N . ILE A 1 122 ? -1.363 4.786 7.528 1.00 96.06 122 ILE A N 1
ATOM 970 C CA . ILE A 1 122 ? -0.768 3.900 8.529 1.00 96.06 122 ILE A CA 1
ATOM 971 C C . ILE A 1 122 ? 0.387 3.138 7.885 1.00 96.06 122 ILE A C 1
ATOM 973 O O . ILE A 1 122 ? 0.224 2.493 6.845 1.00 96.06 122 ILE A O 1
ATOM 977 N N . SER A 1 123 ? 1.548 3.190 8.534 1.00 96.44 123 SER A N 1
ATOM 978 C CA . SER A 1 123 ? 2.769 2.517 8.092 1.00 96.44 123 SER A CA 1
ATOM 979 C C . SER A 1 123 ? 3.098 1.340 9.001 1.00 96.44 123 SER A C 1
ATOM 981 O O . SER A 1 123 ? 2.995 1.440 10.222 1.00 96.44 123 SER A O 1
ATOM 983 N N . CYS A 1 124 ? 3.509 0.214 8.415 1.00 95.94 124 CYS A N 1
ATOM 984 C CA . CYS A 1 124 ? 3.921 -0.947 9.198 1.00 95.94 124 CYS A CA 1
ATOM 985 C C . CYS A 1 124 ? 5.348 -0.722 9.745 1.00 95.94 124 CYS A C 1
ATOM 987 O O . CYS A 1 124 ? 6.235 -0.354 8.969 1.00 95.94 124 CYS A O 1
ATOM 989 N N . PRO A 1 125 ? 5.611 -0.917 11.051 1.00 94.62 125 PRO A N 1
ATOM 990 C CA . PRO A 1 125 ? 6.906 -0.582 11.639 1.00 94.62 125 PRO A CA 1
ATOM 991 C C . PRO A 1 125 ? 8.050 -1.388 11.015 1.00 94.62 125 PRO A C 1
ATOM 993 O O . PRO A 1 125 ? 7.950 -2.604 10.840 1.00 94.62 125 PRO A O 1
ATOM 996 N N . GLY A 1 126 ? 9.144 -0.708 10.661 1.00 92.12 126 GLY A N 1
ATOM 997 C CA . GLY A 1 126 ? 10.322 -1.315 10.026 1.00 92.12 126 GLY A CA 1
ATOM 998 C C . GLY A 1 126 ? 10.062 -1.945 8.649 1.00 92.12 126 GLY A C 1
ATOM 999 O O . GLY A 1 126 ? 10.899 -2.697 8.153 1.00 92.12 126 GLY A O 1
ATOM 1000 N N . ALA A 1 127 ? 8.899 -1.701 8.040 1.00 94.19 127 ALA A N 1
ATOM 1001 C CA . ALA A 1 127 ? 8.646 -2.104 6.667 1.00 94.19 127 ALA A CA 1
ATOM 1002 C C . ALA A 1 127 ? 9.420 -1.206 5.697 1.00 94.19 127 ALA A C 1
ATOM 1004 O O . ALA A 1 127 ? 9.485 0.008 5.871 1.00 94.19 127 ALA A O 1
ATOM 1005 N N . ARG A 1 128 ? 9.976 -1.826 4.659 1.00 91.94 128 ARG A N 1
ATOM 1006 C CA . ARG A 1 128 ? 10.603 -1.154 3.525 1.00 91.94 128 ARG A CA 1
ATOM 1007 C C . ARG A 1 128 ? 9.757 -1.412 2.279 1.00 91.94 128 ARG A C 1
ATOM 1009 O O . ARG A 1 128 ? 8.924 -2.329 2.309 1.00 91.94 128 ARG A O 1
ATOM 1016 N N . PRO A 1 129 ? 9.930 -0.640 1.196 1.00 90.50 129 PRO A N 1
ATOM 1017 C CA . PRO A 1 129 ? 9.226 -0.904 -0.050 1.00 90.50 129 PRO A CA 1
ATOM 1018 C C . PRO A 1 129 ? 9.423 -2.348 -0.526 1.00 90.50 129 PRO A C 1
ATOM 1020 O O . PRO A 1 129 ? 8.451 -3.011 -0.846 1.00 90.50 129 PRO A O 1
ATOM 1023 N N . GLU A 1 130 ? 10.630 -2.892 -0.493 1.00 90.31 130 GLU A N 1
ATOM 1024 C CA . GLU A 1 130 ? 10.953 -4.252 -0.941 1.00 90.31 130 GLU A CA 1
ATOM 1025 C C . GLU A 1 130 ? 10.240 -5.370 -0.159 1.00 90.31 130 GLU A C 1
ATOM 1027 O O . GLU A 1 130 ? 10.019 -6.444 -0.713 1.00 90.31 130 GLU A O 1
ATOM 1032 N N . HIS A 1 131 ? 9.811 -5.111 1.079 1.00 94.81 131 HIS A N 1
ATOM 1033 C CA . HIS A 1 131 ? 9.239 -6.143 1.942 1.00 94.81 131 HIS A CA 1
ATOM 1034 C C . HIS A 1 131 ? 7.829 -6.603 1.521 1.00 94.81 131 HIS A C 1
ATOM 1036 O O . HIS A 1 131 ? 7.003 -5.819 1.026 1.00 94.81 131 HIS A O 1
ATOM 1042 N N . ALA A 1 132 ? 7.505 -7.867 1.815 1.00 96.38 132 ALA A N 1
ATOM 1043 C CA . ALA A 1 132 ? 6.162 -8.432 1.702 1.00 96.38 132 ALA A CA 1
ATOM 1044 C C . ALA A 1 132 ? 5.296 -8.002 2.896 1.00 96.38 132 ALA A C 1
ATOM 1046 O O . ALA A 1 132 ? 5.290 -8.630 3.952 1.00 96.38 132 ALA A O 1
ATOM 1047 N N . VAL A 1 133 ? 4.558 -6.904 2.751 1.00 97.44 133 VAL A N 1
ATOM 1048 C CA . VAL A 1 133 ? 3.719 -6.363 3.839 1.00 97.44 133 VAL A CA 1
ATOM 1049 C C . VAL A 1 133 ? 2.254 -6.690 3.611 1.00 97.44 133 VAL A C 1
ATOM 1051 O O . VAL A 1 133 ? 1.807 -6.591 2.484 1.00 97.44 133 VAL A O 1
ATOM 1054 N N . ALA A 1 134 ? 1.452 -6.982 4.622 1.00 97.62 134 ALA A N 1
ATOM 1055 C CA . ALA A 1 134 ? 0.009 -7.156 4.443 1.00 97.62 134 ALA A CA 1
ATOM 1056 C C . ALA A 1 134 ? -0.793 -6.412 5.503 1.00 97.62 134 ALA A C 1
ATOM 1058 O O . ALA A 1 134 ? -0.289 -6.148 6.590 1.00 97.62 134 ALA A O 1
ATOM 1059 N N . TRP A 1 135 ? -2.052 -6.101 5.198 1.00 98.19 135 TRP A N 1
ATOM 1060 C CA . TRP A 1 135 ? -2.953 -5.419 6.121 1.00 98.19 135 TRP A CA 1
ATOM 1061 C C . TRP A 1 135 ? -4.233 -6.219 6.322 1.00 98.19 135 TRP A C 1
ATOM 1063 O O . TRP A 1 135 ? -4.858 -6.659 5.358 1.00 98.19 135 TRP A O 1
ATOM 1073 N N . ASP A 1 136 ? -4.649 -6.356 7.574 1.00 97.75 136 ASP A N 1
ATOM 1074 C CA . ASP A 1 136 ? -5.938 -6.932 7.949 1.00 97.75 136 ASP A CA 1
ATOM 1075 C C . ASP A 1 136 ? -6.686 -5.947 8.857 1.00 97.75 136 ASP A C 1
ATOM 1077 O O . ASP A 1 136 ? -6.072 -5.271 9.680 1.00 97.75 136 ASP A O 1
ATOM 1081 N N . LYS A 1 137 ? -8.013 -5.867 8.739 1.00 97.06 137 LYS A N 1
ATOM 1082 C CA . LYS A 1 137 ? -8.897 -5.137 9.658 1.00 97.06 137 LYS A CA 1
ATOM 1083 C C . LYS A 1 137 ? -9.698 -6.154 10.467 1.00 97.06 137 LYS A C 1
ATOM 1085 O O . LYS A 1 137 ? -10.656 -6.743 9.963 1.00 97.06 137 LYS A O 1
ATOM 1090 N N . GLY A 1 138 ? -9.312 -6.378 11.719 1.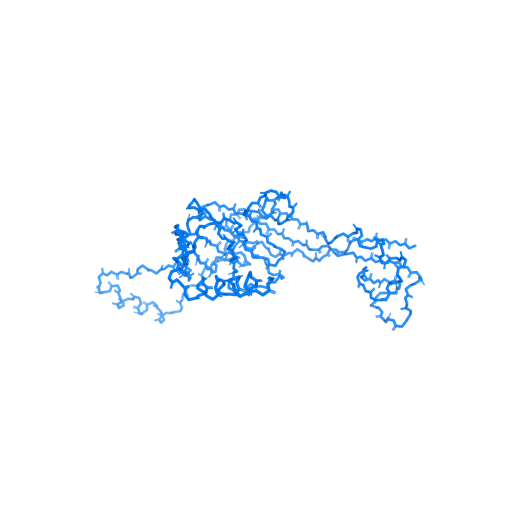00 93.56 138 GLY A N 1
ATOM 1091 C CA . GLY A 1 138 ? -9.850 -7.474 12.524 1.00 93.56 138 GLY A CA 1
ATOM 1092 C C . GLY A 1 138 ? -9.587 -8.818 11.840 1.00 93.56 138 GLY A C 1
ATOM 1093 O O . GLY A 1 138 ? -8.438 -9.177 11.606 1.00 93.56 138 GLY A O 1
ATOM 1094 N N . SER A 1 139 ? -10.653 -9.537 11.488 1.00 92.50 139 SER A N 1
ATOM 1095 C CA . SER A 1 139 ? -10.605 -10.792 10.721 1.00 92.50 139 SER A CA 1
ATOM 1096 C C . SER A 1 139 ? -10.644 -10.600 9.197 1.00 92.50 139 SER A C 1
ATOM 1098 O O . SER A 1 139 ? -10.438 -11.555 8.445 1.00 92.50 139 SER A O 1
ATOM 1100 N N . THR A 1 140 ? -10.923 -9.383 8.719 1.00 96.44 140 THR A N 1
ATOM 1101 C CA . THR A 1 140 ? -11.055 -9.087 7.287 1.00 96.44 140 THR A CA 1
ATOM 1102 C C . THR A 1 140 ? -9.689 -8.816 6.676 1.00 96.44 140 THR A C 1
ATOM 1104 O O . THR A 1 140 ? -8.994 -7.889 7.085 1.00 96.44 140 THR A O 1
ATOM 1107 N N . ARG A 1 141 ? -9.314 -9.594 5.661 1.00 96.75 141 ARG A N 1
ATOM 1108 C CA . ARG A 1 141 ? -8.014 -9.483 4.987 1.00 96.75 141 ARG A CA 1
ATOM 1109 C C . ARG A 1 141 ? -8.087 -8.476 3.843 1.00 96.75 141 ARG A C 1
ATOM 1111 O O . ARG A 1 141 ? -8.940 -8.604 2.963 1.00 96.75 141 ARG A O 1
ATOM 1118 N N . LEU A 1 142 ? -7.189 -7.494 3.838 1.00 97.31 142 LEU A N 1
ATOM 1119 C CA . LEU A 1 142 ? -7.087 -6.501 2.767 1.00 97.31 142 LEU A CA 1
ATOM 1120 C C . LEU A 1 142 ? -6.054 -6.989 1.745 1.00 97.31 142 LEU A C 1
ATOM 1122 O O . LEU A 1 142 ? -4.857 -6.728 1.859 1.00 97.31 142 LEU A O 1
ATOM 1126 N N . TYR A 1 143 ? -6.524 -7.763 0.769 1.00 97.31 143 TYR A N 1
ATOM 1127 C CA . TYR A 1 143 ? -5.704 -8.288 -0.326 1.00 97.31 143 TYR A CA 1
ATOM 1128 C C . TYR A 1 143 ? -5.369 -7.199 -1.358 1.00 97.31 143 TYR A C 1
ATOM 1130 O O . TYR A 1 143 ? -6.257 -6.479 -1.820 1.00 97.31 143 TYR A O 1
ATOM 1138 N N . ARG A 1 144 ? -4.104 -7.092 -1.776 1.00 95.81 144 ARG A N 1
ATOM 1139 C CA . ARG A 1 144 ? -3.628 -6.136 -2.790 1.00 95.81 144 ARG A CA 1
ATOM 1140 C C . ARG A 1 144 ? -4.347 -6.281 -4.119 1.00 95.81 144 ARG A C 1
ATOM 1142 O O . ARG A 1 144 ? -4.606 -5.267 -4.753 1.00 95.81 144 ARG A O 1
ATOM 1149 N N . THR A 1 145 ? -4.733 -7.492 -4.514 1.00 95.19 145 THR A N 1
ATOM 1150 C CA . THR A 1 145 ? -5.550 -7.704 -5.724 1.00 95.19 145 THR A CA 1
ATOM 1151 C C . THR A 1 145 ? -6.828 -6.864 -5.751 1.00 95.19 145 THR A C 1
ATOM 1153 O O . THR A 1 145 ? -7.332 -6.564 -6.828 1.00 95.19 145 THR A O 1
ATOM 1156 N N . ARG A 1 146 ? -7.347 -6.458 -4.584 1.00 95.62 146 ARG A N 1
ATOM 1157 C CA . ARG A 1 146 ? -8.546 -5.615 -4.450 1.00 95.62 146 ARG A CA 1
ATOM 1158 C C . ARG A 1 146 ? -8.256 -4.205 -3.947 1.00 95.62 146 ARG A C 1
ATOM 1160 O O . ARG A 1 146 ? -8.994 -3.288 -4.286 1.00 95.62 146 ARG A O 1
ATOM 1167 N N . TYR A 1 147 ? -7.225 -4.050 -3.120 1.00 96.94 147 TYR A N 1
ATOM 1168 C CA . TYR A 1 147 ? -6.945 -2.809 -2.399 1.00 96.94 147 TYR A CA 1
ATOM 1169 C C . TYR A 1 147 ? -5.694 -2.074 -2.892 1.00 96.94 147 TYR A C 1
ATOM 1171 O O . TYR A 1 147 ? -5.404 -1.011 -2.363 1.00 96.94 147 TYR A O 1
ATOM 1179 N N . LEU A 1 148 ? -4.930 -2.577 -3.867 1.00 95.62 148 LEU A N 1
ATOM 1180 C CA . LEU A 1 148 ? -3.780 -1.838 -4.403 1.00 95.62 148 LEU A CA 1
ATOM 1181 C C . LEU A 1 148 ? -4.249 -0.543 -5.077 1.00 95.62 148 LEU A C 1
ATOM 1183 O O . LEU A 1 148 ? -5.226 -0.547 -5.822 1.00 95.62 148 LEU A O 1
ATOM 1187 N N . VAL A 1 149 ? -3.538 0.559 -4.839 1.00 94.50 149 VAL A N 1
ATOM 1188 C CA . VAL A 1 149 ? -3.804 1.860 -5.463 1.00 94.50 149 VAL A CA 1
ATOM 1189 C C . VAL A 1 149 ? -4.064 1.731 -6.973 1.00 94.50 149 VAL A C 1
ATOM 1191 O O . VAL A 1 149 ? -3.440 0.932 -7.665 1.00 94.50 149 VAL A O 1
ATOM 1194 N N . ASN A 1 150 ? -5.013 2.518 -7.482 1.00 89.75 150 ASN A N 1
ATOM 1195 C CA . ASN A 1 150 ? -5.457 2.544 -8.883 1.00 89.75 150 ASN A CA 1
ATOM 1196 C C . ASN A 1 150 ? -6.196 1.303 -9.414 1.00 89.75 150 ASN A C 1
ATOM 1198 O O . ASN A 1 150 ? -6.762 1.409 -10.500 1.00 89.75 150 ASN A O 1
ATOM 1202 N N . VAL A 1 151 ? -6.300 0.194 -8.667 1.00 90.75 151 VAL A N 1
ATOM 1203 C CA . VAL A 1 151 ? -7.174 -0.935 -9.059 1.00 90.75 151 VAL A CA 1
ATOM 1204 C C . VAL A 1 151 ? -8.634 -0.483 -9.142 1.00 90.75 151 VAL A C 1
ATOM 1206 O O . VAL A 1 151 ? -9.332 -0.773 -10.108 1.00 90.75 151 VAL A O 1
ATOM 1209 N N . ASN A 1 152 ? -9.084 0.294 -8.156 1.00 93.12 152 ASN A N 1
ATOM 1210 C CA . ASN A 1 152 ? -10.377 0.963 -8.178 1.00 93.12 152 ASN A CA 1
ATOM 1211 C C . ASN A 1 152 ? -10.211 2.440 -7.798 1.00 93.12 152 ASN A C 1
ATOM 1213 O O . ASN A 1 152 ? -9.972 2.775 -6.641 1.00 93.12 152 ASN A O 1
ATOM 1217 N N . LYS A 1 153 ? -10.370 3.347 -8.767 1.00 88.38 153 LYS A N 1
ATOM 1218 C CA . LYS A 1 153 ? -10.137 4.791 -8.572 1.00 88.38 153 LYS A CA 1
ATOM 1219 C C . LYS A 1 153 ? -11.073 5.446 -7.549 1.00 88.38 153 LYS A C 1
ATOM 1221 O O . LYS A 1 153 ? -10.728 6.494 -7.008 1.00 88.38 153 LYS A O 1
ATOM 1226 N N . THR A 1 154 ? -12.235 4.853 -7.269 1.00 91.31 154 THR A N 1
ATOM 1227 C CA . THR A 1 154 ? -13.199 5.388 -6.293 1.00 91.31 154 THR A CA 1
ATOM 1228 C C . THR A 1 154 ? -12.990 4.828 -4.887 1.00 91.31 154 THR A C 1
ATOM 1230 O O . THR A 1 154 ? -13.612 5.312 -3.936 1.00 91.31 154 THR A O 1
ATOM 1233 N N . MET A 1 155 ? -12.114 3.827 -4.722 1.00 94.44 155 MET A N 1
ATOM 1234 C CA . MET A 1 155 ? -11.902 3.217 -3.419 1.00 94.44 155 MET A CA 1
ATOM 1235 C C . MET A 1 155 ? -11.233 4.194 -2.459 1.00 94.44 155 MET A C 1
ATOM 1237 O O . MET A 1 155 ? -10.278 4.907 -2.769 1.00 94.44 155 MET A O 1
ATOM 1241 N N . ARG A 1 156 ? -11.777 4.212 -1.251 1.00 95.94 156 ARG A N 1
ATOM 1242 C CA . ARG A 1 156 ? -11.362 5.127 -0.198 1.00 95.94 156 ARG A CA 1
ATOM 1243 C C . ARG A 1 156 ? -10.267 4.525 0.685 1.00 95.94 156 ARG A C 1
ATOM 1245 O O . ARG A 1 156 ? -9.430 5.261 1.195 1.00 95.94 156 ARG A O 1
ATOM 1252 N N . VAL A 1 157 ? -10.294 3.201 0.840 1.00 97.44 157 VAL A N 1
ATOM 1253 C CA . VAL A 1 157 ? -9.277 2.409 1.537 1.00 97.44 157 VAL A CA 1
ATOM 1254 C C . VAL A 1 157 ? -8.422 1.722 0.483 1.00 97.44 157 VAL A C 1
ATOM 1256 O O . VAL A 1 157 ? -8.978 1.001 -0.342 1.00 97.44 157 VAL A O 1
ATOM 1259 N N . PHE A 1 158 ? -7.111 1.943 0.491 1.00 97.81 158 PHE A N 1
ATOM 1260 C CA . PHE A 1 158 ? -6.186 1.322 -0.458 1.00 97.81 158 PHE A CA 1
ATOM 1261 C C . PHE A 1 158 ? -4.777 1.186 0.126 1.00 97.81 158 PHE A C 1
ATOM 1263 O O . PHE A 1 158 ? -4.433 1.827 1.114 1.00 97.81 158 PHE A O 1
ATOM 1270 N N . ILE A 1 159 ? -3.962 0.345 -0.496 1.00 97.19 159 ILE A N 1
ATOM 1271 C CA . ILE A 1 159 ? -2.561 0.100 -0.169 1.00 97.19 159 ILE A CA 1
ATOM 1272 C C . ILE A 1 159 ? -1.725 0.727 -1.283 1.00 97.19 159 ILE A C 1
ATOM 1274 O O . ILE A 1 159 ? -1.957 0.450 -2.462 1.00 97.19 159 ILE A O 1
ATOM 1278 N N . ASP A 1 160 ? -0.780 1.591 -0.930 1.00 95.44 160 ASP A N 1
ATOM 1279 C CA . ASP A 1 160 ? 0.114 2.204 -1.912 1.00 95.44 160 ASP A CA 1
ATOM 1280 C C . ASP A 1 160 ? 1.268 1.266 -2.322 1.00 95.44 160 ASP A C 1
ATOM 1282 O O . ASP A 1 160 ? 1.447 0.164 -1.794 1.00 95.44 160 ASP A O 1
ATOM 1286 N N . HIS A 1 161 ? 2.077 1.697 -3.292 1.00 92.12 161 HIS A N 1
ATOM 1287 C CA . HIS A 1 161 ? 3.246 0.927 -3.734 1.00 92.12 161 HIS A CA 1
ATOM 1288 C C . HIS A 1 161 ? 4.351 0.815 -2.664 1.00 92.12 161 HIS A C 1
ATOM 1290 O O . HIS A 1 161 ? 5.186 -0.091 -2.764 1.00 92.12 161 HIS A O 1
ATOM 1296 N N . GLY A 1 162 ? 4.330 1.702 -1.660 1.00 93.44 162 GLY A N 1
ATOM 1297 C CA . GLY A 1 162 ? 5.231 1.756 -0.507 1.00 93.44 162 GLY A CA 1
ATOM 1298 C C . GLY A 1 162 ? 4.743 0.961 0.706 1.00 93.44 162 GLY A C 1
ATOM 1299 O O . GLY A 1 162 ? 5.349 1.058 1.767 1.00 93.44 162 GLY A O 1
ATOM 1300 N N . ASN A 1 163 ? 3.694 0.146 0.548 1.00 95.50 163 ASN A N 1
ATOM 1301 C CA . ASN A 1 163 ? 3.116 -0.721 1.576 1.00 95.50 163 ASN A CA 1
ATOM 1302 C C . ASN A 1 163 ? 2.339 -0.011 2.703 1.00 95.50 163 ASN A C 1
ATOM 1304 O O . ASN A 1 163 ? 2.007 -0.645 3.713 1.00 95.50 163 ASN A O 1
ATOM 1308 N N . HIS A 1 164 ? 1.986 1.262 2.544 1.00 97.38 164 HIS A N 1
ATOM 1309 C CA . HIS A 1 164 ? 1.162 1.984 3.511 1.00 97.38 164 HIS A CA 1
ATOM 1310 C C . HIS A 1 164 ? -0.324 1.759 3.259 1.00 97.38 164 HIS A C 1
ATOM 1312 O O . HIS A 1 164 ? -0.772 1.695 2.112 1.00 97.38 164 HIS A O 1
ATOM 1318 N N . LEU A 1 165 ? -1.097 1.685 4.341 1.00 98.06 165 LEU A N 1
ATOM 1319 C CA . LEU A 1 165 ? -2.550 1.654 4.277 1.00 98.06 165 LEU A CA 1
ATOM 1320 C C . LEU A 1 165 ? -3.091 3.081 4.327 1.00 98.06 165 LEU A C 1
ATOM 1322 O O . LEU A 1 165 ? -2.902 3.794 5.311 1.00 98.06 165 LEU A O 1
ATOM 1326 N N . HIS A 1 166 ? -3.805 3.471 3.281 1.00 98.06 166 HIS A N 1
ATOM 1327 C CA . HIS A 1 166 ? -4.478 4.756 3.162 1.00 98.06 166 HIS A CA 1
ATOM 1328 C C . HIS A 1 166 ? -5.969 4.584 3.408 1.00 98.06 166 HIS A C 1
ATOM 1330 O O . HIS A 1 166 ? -6.601 3.684 2.854 1.00 98.06 166 HIS A O 1
ATOM 1336 N N . ILE A 1 167 ? -6.545 5.481 4.201 1.00 98.00 167 ILE A N 1
ATOM 1337 C CA . ILE A 1 167 ? -7.982 5.610 4.428 1.00 98.00 167 ILE A CA 1
ATOM 1338 C C . ILE A 1 167 ? -8.332 7.078 4.193 1.00 98.00 167 ILE A C 1
ATOM 1340 O O . ILE A 1 167 ? -8.143 7.922 5.065 1.00 98.00 167 ILE A O 1
ATOM 1344 N N . ARG A 1 168 ? -8.844 7.402 3.005 1.00 97.12 168 ARG A N 1
ATOM 1345 C CA . ARG A 1 168 ? -9.312 8.762 2.693 1.00 97.12 168 ARG A CA 1
ATOM 1346 C C . ARG A 1 168 ? -10.593 9.070 3.461 1.00 97.12 168 ARG A C 1
ATOM 1348 O O . ARG A 1 168 ? -11.384 8.159 3.663 1.00 97.12 168 ARG A O 1
ATOM 1355 N N . ARG A 1 169 ? -10.875 10.313 3.850 1.00 95.81 169 ARG A N 1
ATOM 1356 C CA . ARG A 1 169 ? -12.140 10.728 4.501 1.00 95.81 169 ARG A CA 1
ATOM 1357 C C . ARG A 1 169 ? -12.664 9.701 5.518 1.00 95.81 169 ARG A C 1
ATOM 1359 O O . ARG A 1 169 ? -13.698 9.063 5.286 1.00 95.81 169 ARG A O 1
ATOM 1366 N N . VAL A 1 170 ? -11.903 9.480 6.587 1.00 96.88 170 VAL A N 1
ATOM 1367 C CA . VAL A 1 170 ? -12.142 8.451 7.612 1.00 96.88 170 VAL A CA 1
ATOM 1368 C C . VAL A 1 170 ? -13.571 8.538 8.155 1.00 96.88 170 VAL A C 1
ATOM 1370 O O . VAL A 1 170 ? -14.090 9.618 8.431 1.00 96.88 170 VAL A O 1
ATOM 1373 N N . ARG A 1 171 ? -14.226 7.386 8.301 1.00 96.44 171 ARG A N 1
ATOM 1374 C CA . ARG A 1 171 ? -15.606 7.250 8.789 1.00 96.44 171 ARG A CA 1
ATOM 1375 C C . ARG A 1 171 ? -15.622 6.559 10.146 1.00 96.44 171 ARG A C 1
ATOM 1377 O O . ARG A 1 171 ? -14.716 5.796 10.463 1.00 96.44 171 ARG A O 1
ATOM 1384 N N . LEU A 1 172 ? -16.699 6.728 10.916 1.00 95.12 172 LEU A N 1
ATOM 1385 C CA . LEU A 1 172 ? -16.877 5.990 12.176 1.00 95.12 172 LEU A CA 1
ATOM 1386 C C . LEU A 1 172 ? -16.785 4.466 11.990 1.00 95.12 172 LEU A C 1
ATOM 1388 O O . LEU A 1 172 ? -16.220 3.778 12.834 1.00 95.12 172 LEU A O 1
ATOM 1392 N N . SER A 1 173 ? -17.269 3.949 10.856 1.00 95.44 173 SER A N 1
ATOM 1393 C CA . SER A 1 173 ? -17.181 2.529 10.490 1.00 95.44 173 SER A CA 1
ATOM 1394 C C . SER A 1 173 ? -15.749 2.031 10.266 1.00 95.44 173 SER A C 1
ATOM 1396 O O . SER A 1 173 ? -15.514 0.824 10.232 1.00 95.44 173 SER A O 1
ATOM 1398 N N . ASP A 1 174 ? -14.777 2.929 10.077 1.00 96.94 174 ASP A N 1
ATOM 1399 C CA . ASP A 1 174 ? -13.365 2.567 9.924 1.00 96.94 174 ASP A CA 1
ATOM 1400 C C . ASP A 1 174 ? -12.700 2.251 11.265 1.00 96.94 174 ASP A C 1
ATOM 1402 O O . ASP A 1 174 ? -11.618 1.663 11.270 1.00 96.94 174 ASP A O 1
ATOM 1406 N N . ARG A 1 175 ? -13.364 2.561 12.389 1.00 97.00 175 ARG A N 1
ATOM 1407 C CA . ARG A 1 175 ? -12.962 2.116 13.725 1.00 97.00 175 ARG A CA 1
ATOM 1408 C C . ARG A 1 175 ? -12.691 0.611 13.725 1.00 97.00 175 ARG A C 1
ATOM 1410 O O . ARG A 1 175 ? -13.437 -0.176 13.142 1.00 97.00 175 ARG A O 1
ATOM 1417 N N . GLY A 1 176 ? -11.634 0.212 14.419 1.00 96.56 176 GLY A N 1
ATOM 1418 C CA . GLY A 1 176 ? -11.259 -1.190 14.554 1.00 96.56 176 GLY A CA 1
ATOM 1419 C C . GLY A 1 176 ? -9.775 -1.367 14.821 1.00 96.56 176 GLY A C 1
ATOM 1420 O O . GLY A 1 176 ? -9.034 -0.397 14.967 1.00 96.56 176 GLY A O 1
ATOM 1421 N N . THR A 1 177 ? -9.349 -2.622 14.881 1.00 97.12 177 THR A N 1
ATOM 1422 C CA . THR A 1 177 ? -7.936 -2.974 15.015 1.00 97.12 177 THR A CA 1
ATOM 1423 C C . THR A 1 177 ? -7.399 -3.402 13.660 1.00 97.12 177 THR A C 1
ATOM 1425 O O . THR A 1 177 ? -7.924 -4.340 13.060 1.00 97.12 177 THR A O 1
ATOM 1428 N N . TYR A 1 178 ? -6.364 -2.722 13.183 1.00 97.88 178 TYR A N 1
ATOM 1429 C CA . TYR A 1 178 ? -5.655 -3.065 11.958 1.00 97.88 178 TYR A CA 1
ATOM 1430 C C . TYR A 1 178 ? -4.380 -3.817 12.312 1.00 97.88 178 TYR A C 1
ATOM 1432 O O . TYR A 1 178 ? -3.616 -3.365 13.159 1.00 97.88 178 TYR A O 1
ATOM 1440 N N . PHE A 1 179 ? -4.139 -4.954 11.681 1.00 97.06 179 PHE A N 1
ATOM 1441 C CA . PHE A 1 179 ? -2.926 -5.739 11.869 1.00 97.06 179 PHE A CA 1
ATOM 1442 C C . PHE A 1 179 ? -2.045 -5.595 10.643 1.00 97.06 179 PHE A C 1
ATOM 1444 O O . PHE A 1 179 ? -2.539 -5.737 9.522 1.00 97.06 179 PHE A O 1
ATOM 1451 N N . CYS A 1 180 ? -0.754 -5.344 10.859 1.00 96.25 180 CYS A N 1
ATOM 1452 C CA . CYS A 1 180 ? 0.217 -5.393 9.780 1.00 96.25 180 CYS A CA 1
ATOM 1453 C C . CYS A 1 180 ? 1.046 -6.674 9.849 1.00 96.25 180 CYS A C 1
ATOM 1455 O O . CYS A 1 180 ? 1.512 -7.100 10.913 1.00 96.25 180 CYS A O 1
ATOM 1457 N N . TRP A 1 181 ? 1.197 -7.286 8.685 1.00 96.44 181 TRP A N 1
ATOM 1458 C CA . TRP A 1 181 ? 2.077 -8.411 8.438 1.00 96.44 181 TRP A CA 1
ATOM 1459 C C . TRP A 1 181 ? 3.312 -7.927 7.694 1.00 96.44 181 TRP A C 1
ATOM 1461 O O . TRP A 1 181 ? 3.221 -6.990 6.902 1.00 96.44 181 TRP A O 1
ATOM 1471 N N . ARG A 1 182 ? 4.450 -8.562 7.941 1.00 95.50 182 ARG A N 1
ATOM 1472 C CA . ARG A 1 182 ? 5.715 -8.334 7.250 1.00 95.50 182 ARG A CA 1
ATOM 1473 C C . ARG A 1 182 ? 6.425 -9.676 7.121 1.00 95.50 182 ARG A C 1
ATOM 1475 O O . ARG A 1 182 ? 6.622 -10.333 8.141 1.00 95.50 182 ARG A O 1
ATOM 1482 N N . GLU A 1 183 ? 6.763 -10.075 5.898 1.00 94.69 183 GLU A N 1
ATOM 1483 C CA . GLU A 1 183 ? 7.400 -11.367 5.582 1.00 94.69 183 GLU A CA 1
ATOM 1484 C C . GLU A 1 183 ? 6.680 -12.546 6.258 1.00 94.69 183 GLU A C 1
ATOM 1486 O O . GLU A 1 183 ? 7.234 -13.304 7.054 1.00 94.69 183 GLU A O 1
ATOM 1491 N N . GLY A 1 184 ? 5.362 -12.616 6.062 1.00 93.75 184 GLY A N 1
ATOM 1492 C CA . GLY A 1 184 ? 4.542 -13.699 6.598 1.00 93.75 184 GLY A CA 1
ATOM 1493 C C . GLY A 1 184 ? 4.306 -13.665 8.110 1.00 93.75 184 GLY A C 1
ATOM 1494 O O . GLY A 1 184 ? 3.571 -14.513 8.606 1.00 93.75 184 GLY A O 1
ATOM 1495 N N . ARG A 1 185 ? 4.843 -12.695 8.863 1.00 93.00 185 ARG A N 1
ATOM 1496 C CA . ARG A 1 185 ? 4.653 -12.575 10.322 1.00 93.00 185 ARG A CA 1
ATOM 1497 C C . ARG A 1 185 ? 3.834 -11.346 10.684 1.00 93.00 185 ARG A C 1
ATOM 1499 O O . ARG A 1 185 ? 4.034 -10.272 10.128 1.00 93.00 185 ARG A O 1
ATOM 1506 N N . ARG A 1 186 ? 2.937 -11.468 11.662 1.00 92.38 186 ARG A N 1
ATOM 1507 C CA . ARG A 1 186 ? 2.219 -10.312 12.216 1.00 92.38 186 ARG A CA 1
ATOM 1508 C C . ARG A 1 186 ? 3.161 -9.547 13.143 1.00 92.38 186 ARG A C 1
ATOM 1510 O O . ARG A 1 186 ? 3.636 -10.124 14.113 1.00 92.38 186 ARG A O 1
ATOM 1517 N N . VAL A 1 187 ? 3.433 -8.276 12.850 1.00 94.19 187 VAL A N 1
ATOM 1518 C CA . VAL A 1 187 ? 4.465 -7.499 13.570 1.00 94.19 187 VAL A CA 1
ATOM 1519 C C . VAL A 1 187 ? 3.905 -6.358 14.413 1.00 94.19 187 VAL A C 1
ATOM 1521 O O . VAL A 1 187 ? 4.548 -5.948 15.373 1.00 94.19 187 VAL A O 1
ATOM 1524 N N . ALA A 1 188 ? 2.716 -5.843 14.088 1.00 95.38 188 ALA A N 1
ATOM 1525 C CA . ALA A 1 188 ? 2.085 -4.778 14.862 1.00 95.38 188 ALA A CA 1
ATOM 1526 C C . ALA A 1 188 ? 0.559 -4.785 14.727 1.00 95.38 188 ALA A C 1
ATOM 1528 O O . ALA A 1 188 ? -0.005 -5.291 13.749 1.00 95.38 188 ALA A O 1
ATOM 1529 N N . ALA A 1 189 ? -0.099 -4.172 15.708 1.00 95.94 189 ALA A N 1
ATOM 1530 C CA . ALA A 1 189 ? -1.518 -3.855 15.690 1.00 95.94 189 ALA A CA 1
ATOM 1531 C C . ALA A 1 189 ? -1.742 -2.349 15.892 1.00 95.94 189 ALA A C 1
ATOM 1533 O O . ALA A 1 189 ? -1.033 -1.692 16.647 1.00 95.94 189 ALA A O 1
ATOM 1534 N N . PHE A 1 190 ? -2.771 -1.811 15.250 1.00 96.69 190 PHE A N 1
ATOM 1535 C CA . PHE A 1 190 ? -3.168 -0.410 15.310 1.00 96.69 190 PHE A CA 1
ATOM 1536 C C . PHE A 1 190 ? -4.638 -0.342 15.699 1.00 96.69 190 PHE A C 1
ATOM 1538 O O . PHE A 1 190 ? -5.520 -0.657 14.899 1.00 96.69 190 PHE A O 1
ATOM 1545 N N . ARG A 1 191 ? -4.925 0.050 16.938 1.00 96.88 191 ARG A N 1
ATOM 1546 C CA . ARG A 1 191 ? -6.291 0.223 17.427 1.00 96.88 191 ARG A CA 1
ATOM 1547 C C . ARG A 1 191 ? -6.768 1.632 17.094 1.00 96.88 191 ARG A C 1
ATOM 1549 O O . ARG A 1 191 ? -6.468 2.582 17.813 1.00 96.88 191 ARG A O 1
ATOM 1556 N N . LEU A 1 192 ? -7.514 1.749 15.998 1.00 97.62 192 LEU A N 1
ATOM 1557 C CA . LEU A 1 192 ? -8.066 3.002 15.503 1.00 97.62 192 LEU A CA 1
ATOM 1558 C C . LEU A 1 192 ? -9.405 3.306 16.179 1.00 97.62 192 LEU A C 1
ATOM 1560 O O . LEU A 1 192 ? -10.397 2.595 15.996 1.00 97.62 192 LEU A O 1
ATOM 1564 N N . SER A 1 193 ? -9.436 4.407 16.919 1.00 97.06 193 SER A N 1
ATOM 1565 C CA . SER A 1 193 ? -10.648 5.064 17.395 1.00 97.06 193 SER A CA 1
ATOM 1566 C C . SER A 1 193 ? -10.944 6.276 16.516 1.00 97.06 193 SER A C 1
ATOM 1568 O O . SER A 1 193 ? -10.052 7.065 16.211 1.00 97.06 193 SER A O 1
ATOM 1570 N N . VAL A 1 194 ? -12.199 6.413 16.091 1.00 96.62 194 VAL A N 1
ATOM 1571 C CA . VAL A 1 194 ? -12.643 7.520 15.237 1.00 96.62 194 VAL A CA 1
ATOM 1572 C C . VAL A 1 194 ? -13.632 8.371 16.015 1.00 96.62 194 VAL A C 1
ATOM 1574 O O . VAL A 1 194 ? -14.526 7.829 16.665 1.00 96.62 194 VAL A O 1
ATOM 1577 N N . PHE A 1 195 ? -13.473 9.690 15.961 1.00 93.56 195 PHE A N 1
ATOM 1578 C CA . PHE A 1 195 ? -14.366 10.637 16.628 1.00 93.56 195 PHE A CA 1
ATOM 1579 C C . PHE 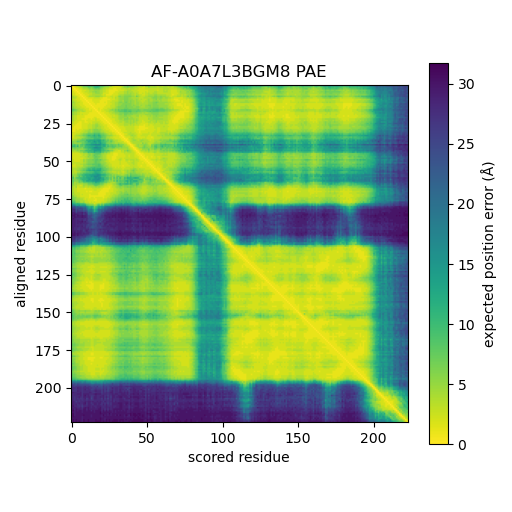A 1 195 ? -14.818 11.732 15.666 1.00 93.56 195 PHE A C 1
ATOM 1581 O O . PHE A 1 195 ? -14.099 12.092 14.738 1.00 93.56 195 PHE A O 1
ATOM 1588 N N . PHE A 1 196 ? -16.007 12.286 15.888 1.00 89.50 196 PHE A N 1
ATOM 1589 C CA . PHE A 1 196 ? -16.414 13.491 15.176 1.00 89.50 196 PHE A CA 1
ATOM 1590 C C . PHE A 1 196 ? -15.685 14.693 15.754 1.00 89.50 196 PHE A C 1
ATOM 1592 O O . PHE A 1 196 ? -15.757 14.946 16.955 1.00 89.50 196 PHE A O 1
ATOM 1599 N N . GLN A 1 197 ? -15.001 15.439 14.893 1.00 78.06 197 GLN A N 1
ATOM 1600 C CA . GLN A 1 197 ? -14.483 16.743 15.260 1.00 78.06 197 GLN A CA 1
ATOM 1601 C C . GLN A 1 197 ? -15.556 17.775 14.900 1.00 78.06 197 GLN A C 1
ATOM 1603 O O . GLN A 1 197 ? -15.807 17.989 13.710 1.00 78.06 197 GLN A O 1
ATOM 1608 N N . PRO A 1 198 ? -16.244 18.380 15.883 1.00 67.75 198 PRO A N 1
ATOM 1609 C CA . PRO A 1 198 ? -17.170 19.458 15.583 1.00 67.75 198 PRO A CA 1
ATOM 1610 C C . PRO A 1 198 ? -16.386 20.570 14.887 1.00 67.75 198 PRO A C 1
ATOM 1612 O O . PRO A 1 198 ? -15.299 20.948 15.334 1.00 67.75 198 PRO A O 1
ATOM 1615 N N . ARG A 1 199 ? -16.909 21.076 13.763 1.00 63.81 199 ARG A N 1
ATOM 1616 C CA . ARG A 1 199 ? -16.350 22.273 13.127 1.00 63.81 199 ARG A CA 1
ATOM 1617 C C . ARG A 1 199 ? -16.311 23.362 14.194 1.00 63.81 199 ARG A C 1
ATOM 1619 O O . ARG A 1 199 ? -17.363 23.743 14.705 1.00 63.81 199 ARG A O 1
ATOM 1626 N N . ARG A 1 200 ? -15.112 23.835 14.547 1.00 62.38 200 ARG A N 1
ATOM 1627 C CA . ARG A 1 200 ? -14.947 25.005 15.412 1.00 62.38 200 ARG A CA 1
ATOM 1628 C C . ARG A 1 200 ? -15.689 26.146 14.720 1.00 62.38 200 ARG A C 1
ATOM 1630 O O . ARG A 1 200 ? -15.244 26.610 13.673 1.00 62.38 200 ARG A O 1
ATOM 1637 N N . TRP A 1 201 ? -16.848 26.535 15.247 1.00 57.66 201 TRP A N 1
ATOM 1638 C CA . TRP A 1 201 ? -17.500 27.769 14.830 1.00 57.66 201 TRP A CA 1
ATOM 1639 C C . TRP A 1 201 ? -16.529 28.885 15.186 1.00 57.66 201 TRP A C 1
ATOM 1641 O O . TRP A 1 201 ? -16.289 29.124 16.371 1.00 57.66 201 TRP A O 1
ATOM 1651 N N . ARG A 1 202 ? -15.903 29.489 14.168 1.00 60.62 202 ARG A N 1
ATOM 1652 C CA . ARG A 1 202 ? -15.083 30.677 14.383 1.00 60.62 202 ARG A CA 1
ATOM 1653 C C . ARG A 1 202 ? -16.001 31.734 14.970 1.00 60.62 202 ARG A C 1
ATOM 1655 O O . ARG A 1 202 ? -17.011 32.079 14.357 1.00 60.62 202 ARG A O 1
ATOM 1662 N N . ARG A 1 203 ? -15.704 32.181 16.182 1.00 69.56 203 ARG A N 1
ATOM 1663 C CA . ARG A 1 203 ? -16.460 33.270 16.796 1.00 69.56 203 ARG A CA 1
ATOM 1664 C C . ARG A 1 203 ? -15.951 34.574 16.192 1.00 69.56 203 ARG A C 1
ATOM 1666 O O . ARG A 1 203 ? -14.773 34.689 15.858 1.00 69.56 203 ARG A O 1
ATOM 1673 N N . LEU A 1 204 ? -16.819 35.578 16.088 1.00 67.31 204 LEU A N 1
ATOM 1674 C CA . LEU A 1 204 ? -16.405 36.934 15.697 1.00 67.31 204 LEU A CA 1
ATOM 1675 C C . LEU A 1 204 ? -15.348 37.517 16.655 1.00 67.31 204 LEU A C 1
ATOM 1677 O O . LEU A 1 204 ? -14.628 38.432 16.283 1.00 67.31 204 LEU A O 1
ATOM 1681 N N . SER A 1 205 ? -15.235 36.957 17.864 1.00 71.69 205 SER A N 1
ATOM 1682 C CA . SER A 1 205 ? -14.219 37.290 18.863 1.00 71.69 205 SER A CA 1
ATOM 1683 C C . SER A 1 205 ? -12.858 36.618 18.638 1.00 71.69 205 SER A C 1
ATOM 1685 O O . SER A 1 205 ? -11.934 36.875 19.405 1.00 71.69 205 SER A O 1
ATOM 1687 N N . ASP A 1 206 ? -12.726 35.706 17.670 1.00 77.44 206 ASP A N 1
ATOM 1688 C CA . ASP A 1 206 ? -11.447 35.043 17.416 1.00 77.44 206 ASP A CA 1
ATOM 1689 C C . ASP A 1 206 ? -10.446 36.070 16.852 1.00 77.44 206 ASP A C 1
ATOM 1691 O O . ASP A 1 206 ? -10.787 36.762 15.888 1.00 77.44 206 ASP A O 1
ATOM 1695 N N . PRO A 1 207 ? -9.212 36.165 17.389 1.00 77.75 207 PRO A N 1
ATOM 1696 C CA . PRO A 1 207 ? -8.243 37.183 16.982 1.00 77.75 207 PRO A CA 1
ATOM 1697 C C . PRO A 1 207 ? -8.007 37.202 15.472 1.00 77.75 207 PRO A C 1
ATOM 1699 O O . PRO A 1 207 ? -8.046 38.263 14.864 1.00 77.75 207 PRO A O 1
ATOM 1702 N N . GLU A 1 208 ? -7.857 36.031 14.845 1.00 75.44 208 GLU A N 1
ATOM 1703 C CA . GLU A 1 208 ? -7.676 35.903 13.391 1.00 75.44 208 GLU A CA 1
ATOM 1704 C C . GLU A 1 208 ? -8.882 36.418 12.589 1.00 75.44 208 GLU A C 1
ATOM 1706 O O . GLU A 1 208 ? -8.710 37.042 11.543 1.00 75.44 208 GLU A O 1
ATOM 1711 N N . THR A 1 209 ? -10.105 36.204 13.088 1.00 77.56 209 THR A N 1
ATOM 1712 C CA . THR A 1 209 ? -11.337 36.720 12.473 1.00 77.56 209 THR A CA 1
ATOM 1713 C C . THR A 1 209 ? -11.418 38.239 12.629 1.00 77.56 209 THR A C 1
ATOM 1715 O O . THR A 1 209 ? -11.746 38.931 11.669 1.00 77.56 209 THR A O 1
ATOM 1718 N N . ILE A 1 210 ? -11.053 38.777 13.799 1.00 77.00 210 ILE A N 1
ATOM 1719 C CA . ILE A 1 210 ? -10.972 40.225 14.044 1.00 77.00 210 ILE A CA 1
ATOM 1720 C C . ILE A 1 210 ? -9.925 40.866 13.129 1.00 77.00 210 ILE A C 1
ATOM 1722 O O . ILE A 1 210 ? -10.198 41.907 12.537 1.00 77.00 210 ILE A O 1
ATOM 1726 N N . PHE A 1 211 ? -8.748 40.254 12.980 1.00 76.75 211 PHE A N 1
ATOM 1727 C CA . PHE A 1 211 ? -7.703 40.735 12.076 1.00 76.75 211 PHE A CA 1
ATOM 1728 C C . PHE A 1 211 ? -8.179 40.751 10.619 1.00 76.75 211 PHE A C 1
ATOM 1730 O O . PHE A 1 211 ? -7.993 41.756 9.936 1.00 76.75 211 PHE A O 1
ATOM 1737 N N . ALA A 1 212 ? -8.854 39.693 10.159 1.00 76.00 212 ALA A N 1
ATOM 1738 C CA . ALA A 1 212 ? -9.415 39.639 8.810 1.00 76.00 212 ALA A CA 1
ATOM 1739 C C . ALA A 1 212 ? -10.511 40.698 8.585 1.00 76.00 212 ALA A C 1
ATOM 1741 O O . ALA A 1 212 ? -10.491 41.394 7.573 1.00 76.00 212 ALA A O 1
ATOM 1742 N N . ILE A 1 213 ? -11.432 40.874 9.540 1.00 77.69 213 ILE A N 1
ATOM 1743 C CA . ILE A 1 213 ? -12.498 41.887 9.460 1.00 77.69 213 ILE A CA 1
ATOM 1744 C C . ILE A 1 213 ? -11.910 43.303 9.480 1.00 77.69 213 ILE A C 1
ATOM 1746 O O . ILE A 1 213 ? -12.319 44.137 8.676 1.00 77.69 213 ILE A O 1
ATOM 1750 N N . LYS A 1 214 ? -10.926 43.582 10.347 1.00 72.19 214 LYS A N 1
ATOM 1751 C CA . LYS A 1 214 ? -10.236 44.881 10.382 1.00 72.19 214 LYS A CA 1
ATOM 1752 C C . LYS A 1 214 ? -9.508 45.170 9.070 1.00 72.19 214 LYS A C 1
ATOM 1754 O O . LYS A 1 214 ? -9.601 46.285 8.575 1.00 72.19 214 LYS A O 1
ATOM 1759 N N . GLY A 1 215 ? -8.843 44.175 8.481 1.00 68.94 215 GLY A N 1
ATOM 1760 C CA . GLY A 1 215 ? -8.186 44.317 7.179 1.00 68.94 215 GLY A CA 1
ATOM 1761 C C . GLY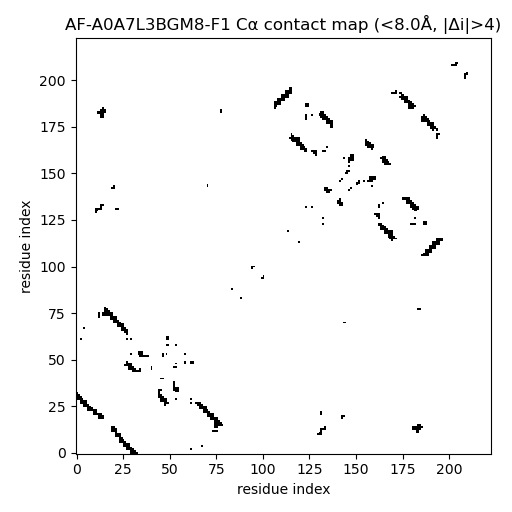 A 1 215 ? -9.164 44.648 6.049 1.00 68.94 215 GLY A C 1
ATOM 1762 O O . GLY A 1 215 ? -8.895 45.539 5.251 1.00 68.94 215 GLY A O 1
ATOM 1763 N N . ILE A 1 216 ? -10.331 43.995 6.017 1.00 69.44 216 ILE A N 1
ATOM 1764 C CA . ILE A 1 216 ? -11.390 44.282 5.034 1.00 69.44 216 ILE A CA 1
ATOM 1765 C C . ILE A 1 216 ? -11.995 45.676 5.269 1.00 69.44 216 ILE A C 1
ATOM 1767 O O . ILE A 1 216 ? -12.198 46.420 4.314 1.00 69.44 216 ILE A O 1
ATOM 1771 N N . GLY A 1 217 ? -12.228 46.071 6.525 1.00 60.09 217 GLY A N 1
ATOM 1772 C CA . GLY A 1 217 ? -12.745 47.402 6.867 1.00 60.09 217 GLY A CA 1
ATOM 1773 C C . GLY A 1 217 ? -11.814 48.551 6.462 1.00 60.09 217 GLY A C 1
ATOM 1774 O O . GLY A 1 217 ? -12.291 49.600 6.045 1.00 60.09 217 GLY A O 1
ATOM 1775 N N . ILE A 1 218 ? -10.495 48.341 6.510 1.00 59.28 218 ILE A N 1
ATOM 1776 C CA . ILE A 1 218 ? -9.498 49.329 6.061 1.00 59.28 218 ILE A CA 1
ATOM 1777 C C . ILE A 1 218 ? -9.523 49.498 4.533 1.00 59.28 218 ILE A C 1
ATOM 1779 O O . ILE A 1 218 ? -9.328 50.605 4.044 1.00 59.28 218 ILE A O 1
ATOM 1783 N N . ILE A 1 219 ? -9.823 48.438 3.776 1.00 55.12 219 ILE A N 1
ATOM 1784 C CA . ILE A 1 219 ? -9.931 48.498 2.308 1.00 55.12 219 ILE A CA 1
ATOM 1785 C C . ILE A 1 219 ? -11.181 49.278 1.872 1.00 55.12 219 ILE A C 1
ATOM 1787 O O . ILE A 1 219 ? -11.118 50.030 0.906 1.00 55.12 219 ILE A O 1
ATOM 1791 N N . TYR A 1 220 ? -12.297 49.153 2.598 1.00 55.28 220 TYR A N 1
ATOM 1792 C CA . TYR A 1 220 ? -13.528 49.900 2.302 1.00 55.28 220 TYR A CA 1
ATOM 1793 C C . TYR A 1 220 ? -13.512 51.361 2.775 1.00 55.28 220 TYR A C 1
ATOM 1795 O O . TYR A 1 220 ? -14.319 52.145 2.295 1.00 55.28 220 TYR A O 1
ATOM 1803 N N . ALA A 1 221 ? -12.617 51.733 3.694 1.00 53.22 221 ALA A N 1
ATOM 1804 C CA . ALA A 1 221 ? -12.441 53.117 4.148 1.00 53.22 221 ALA A CA 1
ATOM 1805 C C . ALA A 1 221 ? -11.388 53.903 3.337 1.00 53.22 221 ALA A C 1
ATOM 1807 O O . ALA A 1 221 ? -11.166 55.081 3.606 1.00 53.22 221 ALA A O 1
ATOM 1808 N N . ALA A 1 222 ? -10.715 53.244 2.386 1.00 52.19 222 ALA A N 1
ATOM 1809 C CA . ALA A 1 222 ? -9.689 53.823 1.516 1.00 52.19 222 ALA A CA 1
ATOM 1810 C C . ALA A 1 222 ? -10.165 54.036 0.060 1.00 52.19 222 ALA A C 1
ATOM 1812 O O . ALA A 1 222 ? -9.340 54.308 -0.814 1.00 52.19 222 ALA A O 1
ATOM 1813 N N . VAL A 1 223 ? -11.474 53.906 -0.190 1.00 46.34 223 VAL A N 1
ATOM 1814 C CA . VAL A 1 223 ? -12.183 54.317 -1.418 1.00 46.34 223 VAL A CA 1
ATOM 1815 C C . VAL A 1 223 ? -13.081 55.492 -1.062 1.00 46.34 223 VAL A C 1
ATOM 1817 O O . VAL A 1 223 ? -13.101 56.461 -1.848 1.00 46.34 223 VAL A O 1
#

Radius of gyration: 26.26 Å; Cα contacts (8 Å, |Δi|>4): 393; chains: 1; bounding box: 46×77×73 Å

pLDDT: mean 85.25, std 14.92, range [46.34, 98.19]

Nearest PDB structures (foldseek):
  6qp7-assembly1_A  TM=3.754E-01  e=4.660E-06  Drosophila melanogaster
  6iaa-assembly3_C  TM=3.489E-01  e=6.289E-06  Homo sapiens
  5ope-assembly1_A  TM=4.045E-01  e=2.991E-05  Homo sapiens
  6qp8-assembly1_B  TM=3.726E-01  e=1.292E-05  Drosophila melanogaster
  5noi-assembly1_A-2  TM=3.435E-01  e=1.702E-04  Homo sapiens

Foldseek 3Di:
DDKDWDKDDWAFFLAAPDKGKIKIKIFIKDADPQFQPVDDDPDPRMDGLPDPSDDPVSVVVRVVDDMDMDMDIDYHHDDDDDDPPPVVVVVQVVVVVVPDRPPDPPAAEAEDEEEAQAKDKADDPPQFLRWSKFKAFVPRGDGQCCAEPPNDPPDQWHAYSGRITMHHRHDQVSAGKMWMTTSNHTHYIYGYGYDHDPDPPDDCPHPVNVVVVVVVVVVVVVD